Protein 1T7V (pdb70)

B-factor: mean 46.49, std 20.1, range [15.48, 114.61]

CATH classification: 3.30.500.10 (+1 more: 2.60.40.10)

InterPro domains:
  IPR001039 MHC class I alpha chain, alpha1 alpha2 domains [PR01638] (82-111)
  IPR001039 MHC class I alpha chain, alpha1 alpha2 domains [PR01638] (113-129)
  IPR001039 MHC class I alpha chain, alpha1 alpha2 domains [PR01638] (133-150)
  IPR001039 MHC class I alpha chain, alpha1 alpha2 domains [PR01638] (179-197)
  IPR003006 Immunoglobulin/major histocompatibility complex, conserved site [PS00290] (278-284)
  IPR003597 Immunoglobulin C1-set [PF07654] (214-287)
  IPR003597 Immunoglobulin C1-set [SM00407] (220-290)
  IPR007110 Immunoglobulin-like domain [PS50835] (207-292)
  IPR011161 MHC class I-like antigen recognition-like [PF00129] (26-201)
  IPR011162 MHC classes I/II-like antigen recognition protein [SSF54452] (26-203)
  IPR013783 Immunoglobulin-like fold [G3DSA:2.60.40.10] (204-293)
  IPR036179 Immunoglobulin-like domain superfamily [SSF48726] (206-296)
  IPR037055 MHC class I-like antigen recognition-like superfamily [G3DSA:3.30.500.10] (25-203)
  IPR050208 Antigen-presenting and immune regulatory MHC class I-related [PTHR16675] (27-293)

Organism: Homo sapiens (NCBI:txid9606)

Secondary structure (DSSP, 8-state):
--EEEEEEEEEEESSPPTTS-SEEEEEEETTEEEEEEETTT---EE-GGGGG--SS--HHHHHHHHHHHHHHHHHHHHHHHHHTT-TTS--EEEEEEEEEEETTEEEEEEEEEEETTEEEEEEETTTTEEEE-SHHHHHHHHHHTSSTHHHHHHHHIIIIIHHHHHHHHHHH-HHHHS--BPPEEEEEEEE-TTSPEEEEEEEEEEBSS-EEEEEEETTEEPPPSEEEEEEETTTTEEEEEEEEEE-TT--SPEEEEEEETT-SS-EEEE---

Foldseek 3Di:
DFKKKKKKKKKAKLDDDPPDFRIKMWIAIVPATFWIAGPPVLWIAGFAPNNVFPDLDDRVVVSVVVVVVVVVVNVLVVQVCVVVVHSVDMKMKMWMWIFMAGPLHTDGIWIFMAIRRHTAWIADLVVGAIGGDDVSVVVVRCVQPVDVCSSVVVSCCGHPVRSVSSVSVCVRCCCQQVDFAFWDKDKDWADDVVFFIKIKIKTKPGDDPDKDKFKAWLNHTDDFPDWDKDADNNHRMIMIMTMDGDDNPDDTWMWMWIDGPSDPGIDIGTDDD

Solvent-accessible surface area: 15586 Å² total; per-residue (Å²): 138,33,133,35,37,0,24,22,64,9,37,0,42,43,96,96,100,156,148,53,26,20,0,76,4,57,0,26,0,51,62,3,45,3,1,122,3,30,18,169,73,83,89,5,67,33,40,6,38,6,152,145,37,154,58,6,49,87,49,176,117,20,3,84,78,4,54,51,70,10,91,108,9,43,98,10,2,96,42,2,5,98,111,84,189,49,70,124,19,79,24,33,0,64,2,94,11,0,2,38,4,68,90,75,188,67,51,28,32,45,44,45,24,58,18,42,55,136,64,1,0,54,14,59,71,158,112,42,15,13,40,47,92,28,74,3,0,111,86,10,47,131,110,54,47,66,90,102,66,79,26,111,156,8,69,25,33,6,61,117,95,1,6,57,41,0,84,91,9,28,161,95,0,135,135,10,13,71,30,87,45,76,10,49,30,71,28,62,43,136,102,21,140,87,102,99,62,55,0,81,0,38,0,62,70,1,6,46,22,176,38,75,18,60,2,10,88,54,66,117,103,56,145,28,94,111,159,18,103,53,54,79,39,39,90,0,12,38,44,10,69,3,16,6,31,8,65,119,170,31,131,28,87,12,20,0,43,1,77,7,79,31,30,103,117,77,54,82,39,72,49,142,116

Sequence (273 aa):
DGRYSLTYIYTGLSKHVEDVPAFQALGSLNDLQFFRYNSKDRKSQPMGLWRQVEGMEDWKQDSQLQKAREDIFMETLKDIVEYYKDSTGSHVLQGRFGCEIENNRSSGAFWKYYYDGKDYIEFNKEIPAWVPFDPAAQITKQKWEAEPVYVQRAKAYLEEECPATLRKYLKYSKNILDRQDPPSVVVTSHQAPGEKKKLKCLAYDFYPGKIDVHWTRAGEVQEPELRGDVLHNGNGTYQSWVVVAVPPQDTAPYSCHVQHSSLAQPLVVPWEA

GO terms:
  GO:0005515 protein binding (F, IPI)
  GO:0005576 extracellular region (C, TAS)
  GO:0005576 extracellular region (C, HDA)
  GO:0001580 detection of chemical stimulus involved in sensory perception of bitter taste (P, IDA)
  GO:0005576 extracellular region (C, IDA)
  GO:0007155 cell adhesion (P, IDA)
  GO:0070062 extracellular exosome (C, HDA)
  GO:0005634 nucleus (C, HDA)

Nearest PDB structures (foldseek):
  1t80-assembly1_A  TM=1.003E+00  e=3.490E-56  Homo sapiens
  1zag-assembly4_D  TM=9.905E-01  e=1.280E-48  Homo sapiens
  6r2u-assembly2_B  TM=7.951E-01  e=7.278E-52  Homo sapiens
  6pui-assembly2_C  TM=7.021E-01  e=1.090E-26  Homo sapiens
  7ufj-assembly1_A  TM=7.070E-01  e=1.157E-25  Homo sapiens

Radius of gyration: 24.43 Å; Cα contacts (8 Å, |Δi|>4): 538; chains: 1; bounding box: 76×37×44 Å

Structure (mmCIF, N/CA/C/O backbone):
data_1T7V
#
_entry.id   1T7V
#
_cell.length_a   122.878
_cell.length_b   122.878
_cell.length_c   65.227
_cell.angle_alpha   90.00
_cell.angle_beta   90.00
_cell.angle_gamma   90.00
#
_symmetry.space_group_name_H-M   'P 43 21 2'
#
loop_
_entity.id
_entity.type
_entity.pdbx_description
1 polymer Zinc-alpha-2-glycoprotein
2 branched 2-acetamido-2-deoxy-beta-D-glucopyranose-(1-4)-2-acetamido-2-deoxy-beta-D-glucopyranose
3 non-polymer 2-acetamido-2-deoxy-beta-D-glucopyranose
4 non-polymer 'HEXAETHYLENE GLYCOL'
5 water water
#
loop_
_atom_site.group_PDB
_atom_site.id
_atom_site.type_symbol
_atom_site.label_atom_id
_atom_site.label_alt_id
_atom_site.label_comp_id
_atom_site.label_asym_id
_atom_site.label_entity_id
_atom_site.label_seq_id
_atom_site.pdbx_PDB_ins_code
_atom_site.Cartn_x
_atom_site.Cartn_y
_atom_site.Cartn_z
_atom_site.occupancy
_atom_site.B_iso_or_equiv
_atom_site.auth_seq_id
_atom_site.auth_comp_id
_atom_site.auth_asym_id
_atom_site.auth_atom_id
_atom_site.pdbx_PDB_model_num
ATOM 1 N N . ASP A 1 5 ? 18.324 78.915 1.430 1.00 90.11 5 ASP A N 1
ATOM 2 C CA . ASP A 1 5 ? 17.608 79.120 2.719 1.00 88.52 5 ASP A CA 1
ATOM 3 C C . ASP A 1 5 ? 17.722 77.891 3.608 1.00 86.05 5 ASP A C 1
ATOM 4 O O . ASP A 1 5 ? 17.922 76.777 3.120 1.00 91.80 5 ASP A O 1
ATOM 9 N N . GLY A 1 6 ? 17.593 78.102 4.914 1.00 74.14 6 GLY A N 1
ATOM 10 C CA . GLY A 1 6 ? 17.686 77.001 5.852 1.00 61.20 6 GLY A CA 1
ATOM 11 C C . GLY A 1 6 ? 16.417 76.850 6.673 1.00 52.14 6 GLY A C 1
ATOM 12 O O . GLY A 1 6 ? 15.385 77.417 6.342 1.00 46.22 6 GLY A O 1
ATOM 13 N N . ARG A 1 7 ? 16.510 76.091 7.757 1.00 48.98 7 ARG A N 1
ATOM 14 C CA . ARG A 1 7 ? 15.378 75.840 8.644 1.00 46.59 7 ARG A CA 1
ATOM 15 C C . ARG A 1 7 ? 15.241 76.895 9.735 1.00 40.91 7 ARG A C 1
ATOM 16 O O . ARG A 1 7 ? 16.215 77.209 10.406 1.00 37.33 7 ARG A O 1
ATOM 24 N N . TYR A 1 8 ? 14.046 77.454 9.896 1.00 33.67 8 TYR A N 1
ATOM 25 C CA . TYR A 1 8 ? 13.792 78.419 10.970 1.00 31.87 8 TYR A CA 1
ATOM 26 C C . TYR A 1 8 ? 12.497 78.033 11.666 1.00 33.01 8 TYR A C 1
ATOM 27 O O . TYR A 1 8 ? 11.515 77.653 11.007 1.00 33.40 8 TYR A O 1
ATOM 36 N N . SER A 1 9 ? 12.485 78.132 12.989 1.00 27.66 9 SER A N 1
ATOM 37 C CA . SER A 1 9 ? 11.286 77.780 13.762 1.00 28.14 9 SER A CA 1
ATOM 38 C C . SER A 1 9 ? 10.897 78.908 14.722 1.00 33.08 9 SER A C 1
ATOM 39 O O . SER A 1 9 ? 11.759 79.569 15.307 1.00 36.53 9 SER A O 1
ATOM 42 N N . LEU A 1 10 ? 9.598 79.158 14.832 1.00 25.83 10 LEU A N 1
ATOM 43 C CA . LEU A 1 10 ? 9.049 80.157 15.732 1.00 24.43 10 LEU A CA 1
ATOM 44 C C . LEU A 1 10 ? 8.192 79.362 16.708 1.00 31.13 10 LEU A C 1
ATOM 45 O O . LEU A 1 10 ? 7.248 78.690 16.298 1.00 27.98 10 LEU A O 1
ATOM 50 N N . THR A 1 11 ? 8.503 79.446 17.997 1.00 25.65 11 THR A N 1
ATOM 51 C CA . THR A 1 11 ? 7.764 78.662 19.005 1.00 31.36 11 THR A CA 1
ATOM 52 C C . THR A 1 11 ? 7.376 79.512 20.197 1.00 28.27 11 THR A C 1
ATOM 53 O O . THR A 1 11 ? 8.184 80.321 20.681 1.00 26.23 11 THR A O 1
ATOM 57 N N . TYR A 1 12 ? 6.134 79.351 20.636 1.00 20.32 12 TYR A N 1
ATOM 58 C CA . TYR A 1 12 ? 5.637 80.042 21.811 1.00 23.57 12 TYR A CA 1
ATOM 59 C C . TYR A 1 12 ? 5.243 79.019 22.863 1.00 27.41 12 TYR A C 1
ATOM 60 O O . TYR A 1 12 ? 4.654 77.985 22.524 1.00 24.90 12 TYR A O 1
ATOM 69 N N . ILE A 1 13 ? 5.533 79.315 24.128 1.00 23.91 13 ILE A N 1
ATOM 70 C CA . ILE A 1 13 ? 5.108 78.420 25.204 1.00 23.36 13 ILE A CA 1
ATOM 71 C C . ILE A 1 13 ? 4.394 79.250 26.296 1.00 23.61 13 ILE A C 1
ATOM 72 O O . ILE A 1 13 ? 4.958 80.236 26.774 1.00 24.51 13 ILE A O 1
ATOM 77 N N . TYR A 1 14 ? 3.160 78.870 26.639 1.00 22.97 14 TYR A N 1
ATOM 78 C CA . TYR A 1 14 ? 2.368 79.563 27.676 1.00 23.23 14 TYR A CA 1
ATOM 79 C C . TYR A 1 14 ? 2.223 78.615 28.860 1.00 27.44 14 TYR A C 1
ATOM 80 O O . TYR A 1 14 ? 1.973 77.424 28.662 1.00 24.42 14 TYR A O 1
ATOM 89 N N . THR A 1 15 ? 2.329 79.154 30.075 1.00 23.01 15 THR A N 1
ATOM 90 C CA . THR A 1 15 ? 2.202 78.351 31.304 1.00 22.72 15 THR A CA 1
ATOM 91 C C . THR A 1 15 ? 1.288 79.070 32.294 1.00 25.74 15 THR A C 1
ATOM 92 O O . THR A 1 15 ? 1.546 80.236 32.640 1.00 26.82 15 THR A O 1
ATOM 96 N N . GLY A 1 16 ? 0.223 78.399 32.736 1.00 23.09 16 GLY A N 1
ATOM 97 C CA . GLY A 1 16 ? -0.694 79.025 33.687 1.00 22.81 16 GLY A CA 1
ATOM 98 C C . GLY A 1 16 ? -0.810 78.125 34.906 1.00 28.51 16 GLY A C 1
ATOM 99 O O . GLY A 1 16 ? -0.777 76.913 34.752 1.00 25.64 16 GLY A O 1
ATOM 100 N N . LEU A 1 17 ? -0.920 78.716 36.102 1.00 25.15 17 LEU A N 1
ATOM 101 C CA . LEU A 1 17 ? -1.003 77.972 37.366 1.00 29.93 17 LEU A CA 1
ATOM 102 C C . LEU A 1 17 ? -2.311 78.381 37.992 1.00 34.16 17 LEU A C 1
ATOM 103 O O . LEU A 1 17 ? -2.565 79.574 38.076 1.00 27.61 17 LEU A O 1
ATOM 108 N N . SER A 1 18 ? -3.128 77.421 38.434 1.00 29.92 18 SER A N 1
ATOM 109 C CA . SER A 1 18 ? -4.435 77.776 38.981 1.00 34.75 18 SER A CA 1
ATOM 110 C C . SER A 1 18 ? -4.356 78.339 40.376 1.00 43.71 18 SER A C 1
ATOM 111 O O . SER A 1 18 ? -5.256 79.064 40.794 1.00 39.29 18 SER A O 1
ATOM 114 N N . LYS A 1 19 ? -3.292 77.994 41.095 1.00 34.28 19 LYS A N 1
ATOM 115 C CA . LYS A 1 19 ? -3.087 78.501 42.456 1.00 36.82 19 LYS A CA 1
ATOM 116 C C . LYS A 1 19 ? -1.586 78.776 42.616 1.00 31.29 19 LYS A C 1
ATOM 117 O O . LYS A 1 19 ? -0.836 77.969 43.154 1.00 37.89 19 LYS A O 1
ATOM 123 N N . HIS A 1 20 ? -1.151 79.920 42.109 1.00 35.60 20 HIS A N 1
ATOM 124 C CA . HIS A 1 20 ? 0.258 80.265 42.138 1.00 34.23 20 HIS A CA 1
ATOM 125 C C . HIS A 1 20 ? 0.687 80.668 43.539 1.00 40.96 20 HIS A C 1
ATOM 126 O O . HIS A 1 20 ? -0.078 81.284 44.275 1.00 34.10 20 HIS A O 1
ATOM 133 N N . VAL A 1 21 ? 1.903 80.295 43.907 1.00 38.28 21 VAL A N 1
ATOM 134 C CA . VAL A 1 21 ? 2.440 80.637 45.220 1.00 39.45 21 VAL A CA 1
ATOM 135 C C . VAL A 1 21 ? 3.167 81.980 45.136 1.00 42.84 21 VAL A C 1
ATOM 136 O O . VAL A 1 21 ? 3.367 82.537 44.051 1.00 35.33 21 VAL A O 1
ATOM 140 N N . GLU A 1 22 ? 3.591 82.487 46.285 1.00 45.92 22 GLU A N 1
ATOM 141 C CA . GLU A 1 22 ? 4.282 83.769 46.343 1.00 48.39 22 GLU A CA 1
ATOM 142 C C . GLU A 1 22 ? 5.480 83.900 45.412 1.00 35.05 22 GLU A C 1
ATOM 143 O O . GLU A 1 22 ? 6.354 83.046 45.370 1.00 45.90 22 GLU A O 1
ATOM 149 N N . ASP A 1 23 ? 5.507 84.986 44.654 1.00 38.95 23 ASP A N 1
ATOM 150 C CA . ASP A 1 23 ? 6.605 85.275 43.734 1.00 44.10 23 ASP A CA 1
ATOM 151 C C . ASP A 1 23 ? 6.658 84.458 42.446 1.00 39.97 23 ASP A C 1
ATOM 152 O O . ASP A 1 23 ? 7.628 84.538 41.703 1.00 40.63 23 ASP A O 1
ATOM 157 N N . VAL A 1 24 ? 5.634 83.660 42.186 1.00 43.92 24 VAL A N 1
ATOM 158 C CA . VAL A 1 24 ? 5.582 82.925 40.921 1.00 34.97 24 VAL A CA 1
ATOM 159 C C . VAL A 1 24 ? 4.358 83.501 40.194 1.00 26.54 24 VAL A C 1
ATOM 160 O O . VAL A 1 24 ? 3.266 83.465 40.711 1.00 29.19 24 VAL A O 1
ATOM 164 N N . PRO A 1 25 ? 4.549 84.064 39.000 1.00 30.57 25 PRO A N 1
ATOM 165 C CA . PRO A 1 25 ? 3.413 84.626 38.264 1.00 32.03 25 PRO A CA 1
ATOM 166 C C . PRO A 1 25 ? 2.425 83.547 37.860 1.00 33.43 25 PRO A C 1
ATOM 167 O O . PRO A 1 25 ? 2.825 82.434 37.527 1.00 34.23 25 PRO A O 1
ATOM 171 N N . ALA A 1 26 ? 1.136 83.866 37.893 1.00 26.43 26 ALA A N 1
ATOM 172 C CA . ALA A 1 26 ? 0.132 82.872 37.528 1.00 32.09 26 ALA A CA 1
ATOM 173 C C . ALA A 1 26 ? 0.249 82.490 36.043 1.00 30.81 26 ALA A C 1
ATOM 174 O O . ALA A 1 26 ? -0.048 81.366 35.690 1.00 31.06 26 ALA A O 1
ATOM 176 N N . PHE A 1 27 ? 0.684 83.428 35.200 1.00 27.91 27 PHE A N 1
ATOM 177 C CA . PHE A 1 27 ? 0.782 83.170 33.756 1.00 26.29 27 PHE A CA 1
ATOM 178 C C . PHE A 1 27 ? 2.082 83.698 33.221 1.00 27.56 27 PHE A C 1
ATOM 179 O O . PHE A 1 27 ? 2.489 84.822 33.542 1.00 30.91 27 PHE A O 1
ATOM 187 N N . GLN A 1 28 ? 2.763 82.877 32.415 1.00 22.90 28 GLN A N 1
ATOM 188 C CA . GLN A 1 28 ? 4.035 83.269 31.852 1.00 23.62 28 GLN A CA 1
ATOM 189 C C . GLN A 1 28 ? 4.025 82.816 30.407 1.00 29.81 28 GLN A C 1
ATOM 190 O O . GLN A 1 28 ? 3.430 81.797 30.080 1.00 29.64 28 GLN A O 1
ATOM 196 N N . ALA A 1 29 ? 4.692 83.579 29.553 1.00 26.46 29 ALA A N 1
ATOM 197 C CA . ALA A 1 29 ? 4.781 83.259 28.138 1.00 28.43 29 ALA A CA 1
ATOM 198 C C . ALA A 1 29 ? 6.177 83.528 27.683 1.00 30.69 29 ALA A C 1
ATOM 199 O O . ALA A 1 29 ? 6.854 84.432 28.197 1.00 29.31 29 ALA A O 1
ATOM 201 N N . LEU A 1 30 ? 6.630 82.743 26.722 1.00 24.77 30 LEU A N 1
ATOM 202 C CA . LEU A 1 30 ? 7.929 82.985 26.160 1.00 26.47 30 LEU A CA 1
ATOM 203 C C . LEU A 1 30 ? 7.894 82.611 24.669 1.00 28.70 30 LEU A C 1
ATOM 204 O O . LEU A 1 30 ? 7.005 81.880 24.225 1.00 25.88 30 LEU A O 1
ATOM 209 N N . GLY A 1 31 ? 8.855 83.124 23.910 1.00 24.88 31 GLY A N 1
ATOM 210 C CA . GLY A 1 31 ? 8.936 82.809 22.485 1.00 27.20 31 GLY A CA 1
ATOM 211 C C . GLY A 1 31 ? 10.381 82.643 22.061 1.00 27.34 31 GLY A C 1
ATOM 212 O O . GLY A 1 31 ? 11.266 83.352 22.533 1.00 30.65 31 GLY A O 1
ATOM 213 N N . SER A 1 32 ? 10.622 81.701 21.163 1.00 23.64 32 SER A N 1
ATOM 214 C CA . SER A 1 32 ? 11.947 81.408 20.707 1.00 25.37 32 SER A CA 1
ATOM 215 C C . SER A 1 32 ? 12.002 81.361 19.207 1.00 28.48 32 SER A C 1
ATOM 216 O O . SER A 1 32 ? 11.021 80.958 18.558 1.00 28.10 32 SER A O 1
ATOM 219 N N . LEU A 1 33 ? 13.152 81.763 18.672 1.00 30.36 33 LEU A N 1
ATOM 220 C CA . LEU A 1 33 ? 13.431 81.700 17.228 1.00 31.55 33 LEU A CA 1
ATOM 221 C C . LEU A 1 33 ? 14.635 80.766 17.198 1.00 29.42 33 LEU A C 1
ATOM 222 O O . LEU A 1 33 ? 15.692 81.108 17.726 1.00 33.40 33 LEU A O 1
ATOM 227 N N . ASN A 1 34 ? 14.480 79.590 16.594 1.00 28.91 34 ASN A N 1
ATOM 228 C CA . ASN A 1 34 ? 15.538 78.580 16.581 1.00 29.83 34 ASN A CA 1
ATOM 229 C C . ASN A 1 34 ? 15.958 78.298 18.029 1.00 33.78 34 ASN A C 1
ATOM 230 O O . ASN A 1 34 ? 15.108 78.068 18.878 1.00 31.99 34 ASN A O 1
ATOM 235 N N . ASP A 1 35 ? 17.248 78.359 18.327 1.00 29.16 35 ASP A N 1
ATOM 236 C CA . ASP A 1 35 ? 17.710 78.047 19.675 1.00 33.62 35 ASP A CA 1
ATOM 237 C C . ASP A 1 35 ? 17.711 79.198 20.649 1.00 28.34 35 ASP A C 1
ATOM 238 O O . ASP A 1 35 ? 18.151 79.031 21.788 1.00 30.16 35 ASP A O 1
ATOM 243 N N . LEU A 1 36 ? 17.164 80.346 20.237 1.00 27.82 36 LEU A N 1
ATOM 244 C CA . LEU A 1 36 ? 17.204 81.532 21.085 1.00 31.94 36 LEU A CA 1
ATOM 245 C C . LEU A 1 36 ? 15.859 82.085 21.522 1.00 28.93 36 LEU A C 1
ATOM 246 O O . LEU A 1 36 ? 14.901 82.121 20.743 1.00 32.91 36 LEU A O 1
ATOM 251 N N . GLN A 1 37 ? 15.780 82.536 22.771 1.00 26.56 37 GLN A N 1
ATOM 252 C CA . GLN A 1 37 ? 14.543 83.125 23.264 1.00 29.26 37 GLN A CA 1
ATOM 253 C C . GLN A 1 37 ? 14.574 84.620 22.943 1.00 31.63 37 GLN A C 1
ATOM 254 O O . GLN A 1 37 ? 15.522 85.321 23.305 1.00 34.94 37 GLN A O 1
ATOM 260 N N . PHE A 1 38 ? 13.533 85.114 22.278 1.00 31.72 38 PHE A N 1
ATOM 261 C CA . PHE A 1 38 ? 13.481 86.519 21.883 1.00 29.00 38 PHE A CA 1
ATOM 262 C C . PHE A 1 38 ? 12.519 87.390 22.694 1.00 32.75 38 PHE A C 1
ATOM 263 O O . PHE A 1 38 ? 12.582 88.606 22.607 1.00 31.56 38 PHE A O 1
ATOM 271 N N . PHE A 1 39 ? 11.630 86.794 23.494 1.00 28.80 39 PHE A N 1
ATOM 272 C CA . PHE A 1 39 ? 10.735 87.609 24.310 1.00 29.79 39 PHE A CA 1
ATOM 273 C C . PHE A 1 39 ? 10.136 86.845 25.483 1.00 31.90 39 PHE A C 1
ATOM 274 O O . PHE A 1 39 ? 10.203 85.619 25.542 1.00 28.24 39 PHE A O 1
ATOM 282 N N . ARG A 1 40 ? 9.569 87.579 26.433 1.00 27.35 40 ARG A N 1
ATOM 283 C CA . ARG A 1 40 ? 8.910 86.953 27.555 1.00 29.57 40 ARG A CA 1
ATOM 284 C C . ARG A 1 40 ? 7.827 87.925 28.008 1.00 30.20 40 ARG A C 1
ATOM 285 O O . ARG A 1 40 ? 7.879 89.101 27.678 1.00 33.32 40 ARG A O 1
ATOM 293 N N . TYR A 1 41 ? 6.861 87.419 28.759 1.00 28.15 41 TYR A N 1
ATOM 294 C CA . TYR A 1 41 ? 5.752 88.206 29.290 1.00 30.25 41 TYR A CA 1
ATOM 295 C C . TYR A 1 41 ? 5.203 87.450 30.486 1.00 32.48 41 TYR A C 1
ATOM 296 O O . TYR A 1 41 ? 5.121 86.209 30.456 1.00 31.69 41 TYR A O 1
ATOM 305 N N . ASN A 1 42 ? 4.816 88.157 31.544 1.00 27.83 42 ASN A N 1
ATOM 306 C CA . ASN A 1 42 ? 4.202 87.442 32.657 1.00 29.41 42 ASN A CA 1
ATOM 307 C C . ASN A 1 42 ? 3.073 88.269 33.259 1.00 31.56 42 ASN A C 1
ATOM 308 O O . ASN A 1 42 ? 2.987 89.457 33.013 1.00 34.41 42 ASN A O 1
ATOM 313 N N . SER A 1 43 ? 2.179 87.627 34.002 1.00 31.51 43 SER A N 1
ATOM 314 C CA . SER A 1 43 ? 1.043 88.313 34.582 1.00 30.94 43 SER A CA 1
ATOM 315 C C . SER A 1 43 ? 1.367 89.291 35.720 1.00 40.02 43 SER A C 1
ATOM 316 O O . SER A 1 43 ? 0.472 89.966 36.212 1.00 38.68 43 SER A O 1
ATOM 319 N N . LYS A 1 44 ? 2.628 89.359 36.135 1.00 35.61 44 LYS A N 1
ATOM 320 C CA . LYS A 1 44 ? 3.023 90.292 37.192 1.00 47.95 44 LYS A CA 1
ATOM 321 C C . LYS A 1 44 ? 3.291 91.669 36.582 1.00 47.70 44 LYS A C 1
ATOM 322 O O . LYS A 1 44 ? 2.649 92.648 36.945 1.00 47.40 44 LYS A O 1
ATOM 328 N N . ASP A 1 45 ? 4.231 91.726 35.641 1.00 44.27 45 ASP A N 1
ATOM 329 C CA . ASP A 1 45 ? 4.596 92.970 34.979 1.00 46.69 4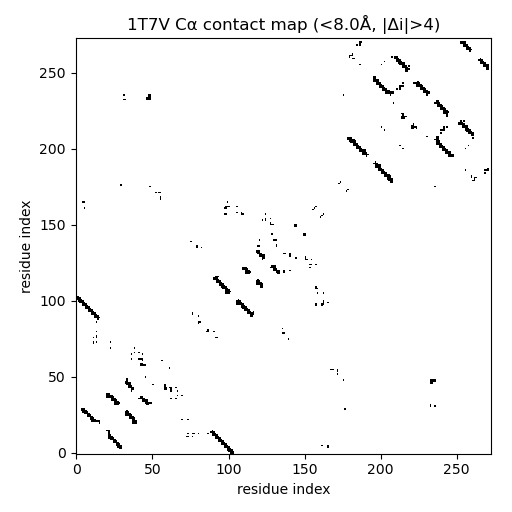5 ASP A CA 1
ATOM 330 C C . ASP A 1 45 ? 3.649 93.302 33.838 1.00 50.93 45 ASP A C 1
ATOM 331 O O . ASP A 1 45 ? 3.439 94.472 33.509 1.00 44.89 45 ASP A O 1
ATOM 336 N N . ARG A 1 46 ? 3.096 92.266 33.220 1.00 43.47 46 ARG A N 1
ATOM 337 C CA . ARG A 1 46 ? 2.150 92.454 32.145 1.00 38.76 46 ARG A CA 1
ATOM 338 C C . ARG A 1 46 ? 2.767 93.170 30.940 1.00 40.69 46 ARG A C 1
ATOM 339 O O . ARG A 1 46 ? 2.080 93.894 30.223 1.00 38.61 46 ARG A O 1
ATOM 347 N N . LYS A 1 47 ? 4.053 92.967 30.701 1.00 36.13 47 LYS A N 1
ATOM 348 C CA . LYS A 1 47 ? 4.690 93.603 29.559 1.00 39.07 47 LYS A CA 1
ATOM 349 C C . LYS A 1 47 ? 5.452 92.623 28.695 1.00 42.14 47 LYS A C 1
ATOM 350 O O . LYS A 1 47 ? 6.188 91.779 29.212 1.00 37.31 47 LYS A O 1
ATOM 356 N N . SER A 1 48 ? 5.277 92.721 27.378 1.00 34.82 48 SER A N 1
ATOM 357 C CA . SER A 1 48 ? 6.015 91.828 26.486 1.00 38.80 48 SER A CA 1
ATOM 358 C C . SER A 1 48 ? 7.354 92.504 26.309 1.00 40.52 48 SER A C 1
ATOM 359 O O . SER A 1 48 ? 7.421 93.644 25.858 1.00 40.81 48 SER A O 1
ATOM 362 N N . GLN A 1 49 ? 8.417 91.794 26.641 1.00 36.70 49 GLN A N 1
ATOM 363 C CA . GLN A 1 49 ? 9.742 92.357 26.566 1.00 40.26 49 GLN A CA 1
ATOM 364 C C . GLN A 1 49 ? 10.678 91.573 25.693 1.00 39.86 49 GLN A C 1
ATOM 365 O O . GLN A 1 49 ? 10.745 90.348 25.784 1.00 39.26 49 GLN A O 1
ATOM 371 N N . PRO A 1 50 ? 11.427 92.270 24.837 1.00 35.98 50 PRO A N 1
ATOM 372 C CA . PRO A 1 50 ? 12.353 91.533 23.991 1.00 30.95 50 PRO A CA 1
ATOM 373 C C . PRO A 1 50 ? 13.465 91.007 24.882 1.00 32.02 50 PRO A C 1
ATOM 374 O O . PRO A 1 50 ? 13.665 91.507 25.993 1.00 31.48 50 PRO A O 1
ATOM 378 N N . MET A 1 51 ? 14.204 90.020 24.390 1.00 31.60 51 MET A N 1
ATOM 379 C CA . MET A 1 51 ? 15.295 89.426 25.156 1.00 33.11 51 MET A CA 1
ATOM 380 C C . MET A 1 51 ? 16.534 89.222 24.326 1.00 35.28 51 MET A C 1
ATOM 381 O O . MET A 1 51 ? 16.468 89.201 23.096 1.00 34.54 51 MET A O 1
ATOM 386 N N . GLY A 1 52 ? 17.671 89.070 25.004 1.00 34.37 52 GLY A N 1
ATOM 387 C CA . GLY A 1 52 ? 18.918 88.834 24.301 1.00 33.35 52 GLY A CA 1
ATOM 388 C C . GLY A 1 52 ? 19.258 89.885 23.267 1.00 31.97 52 GLY A C 1
ATOM 389 O O . GLY A 1 52 ? 19.036 91.068 23.486 1.00 38.93 52 GLY A O 1
ATOM 390 N N . LEU A 1 53 ? 19.753 89.436 22.119 1.00 33.46 53 LEU A N 1
ATOM 391 C CA . LEU A 1 53 ? 20.137 90.336 21.041 1.00 37.65 53 LEU A CA 1
ATOM 392 C C . LEU A 1 53 ? 18.962 91.133 20.456 1.00 44.88 53 LEU A C 1
ATOM 393 O O . LEU A 1 53 ? 19.165 92.145 19.783 1.00 40.78 53 LEU A O 1
ATOM 398 N N . TRP A 1 54 ? 17.735 90.687 20.715 1.00 39.29 54 TRP A N 1
ATOM 399 C CA . TRP A 1 54 ? 16.567 91.393 20.207 1.00 36.55 54 TRP A CA 1
ATOM 400 C C . TRP A 1 54 ? 16.311 92.676 20.989 1.00 36.23 54 TRP A C 1
ATOM 401 O O . TRP A 1 54 ? 15.529 93.516 20.564 1.00 38.28 54 TRP A O 1
ATOM 412 N N . ARG A 1 55 ? 16.976 92.836 22.129 1.00 39.39 55 ARG A N 1
ATOM 413 C CA . ARG A 1 55 ? 16.809 94.065 22.901 1.00 43.56 55 ARG A CA 1
ATOM 414 C C . ARG A 1 55 ? 17.420 95.235 22.129 1.00 43.27 55 ARG A C 1
ATOM 415 O O . ARG A 1 55 ? 17.090 96.385 22.370 1.00 47.03 55 ARG A O 1
ATOM 423 N N . GLN A 1 56 ? 18.310 94.920 21.197 1.00 44.74 56 GLN A N 1
ATOM 424 C CA . GLN A 1 56 ? 18.969 95.934 20.387 1.00 56.86 56 GLN A CA 1
ATOM 425 C C . GLN A 1 56 ? 18.341 96.057 19.013 1.00 56.90 56 GLN A C 1
ATOM 426 O O . GLN A 1 56 ? 18.762 96.888 18.213 1.00 59.10 56 GLN A O 1
ATOM 432 N N . VAL A 1 57 ? 17.337 95.237 18.725 1.00 47.78 57 VAL A N 1
ATOM 433 C CA . VAL A 1 57 ? 16.699 95.294 17.417 1.00 47.55 57 VAL A CA 1
ATOM 434 C C . VAL A 1 57 ? 15.567 96.301 17.422 1.00 55.23 57 VAL A C 1
ATOM 435 O O . VAL A 1 57 ? 14.758 96.346 18.350 1.00 55.31 57 VAL A O 1
ATOM 439 N N . GLU A 1 58 ? 15.506 97.123 16.385 1.00 55.83 58 GLU A N 1
ATOM 440 C CA . GLU A 1 58 ? 14.461 98.124 16.333 1.00 54.09 58 GLU A CA 1
ATOM 441 C C . GLU A 1 58 ? 13.524 97.944 15.154 1.00 46.74 58 GLU A C 1
ATOM 442 O O . GLU A 1 58 ? 13.952 97.614 14.057 1.00 45.15 58 GLU A O 1
ATOM 448 N N . GLY A 1 59 ? 12.235 98.134 15.401 1.00 46.55 59 GLY A N 1
ATOM 449 C CA . GLY A 1 59 ? 11.257 98.016 14.338 1.00 55.65 59 GLY A CA 1
ATOM 450 C C . GLY A 1 59 ? 10.732 96.634 13.992 1.00 56.51 59 GLY A C 1
ATOM 451 O O . GLY A 1 59 ? 9.926 96.499 13.077 1.00 52.67 59 GLY A O 1
ATOM 452 N N . MET A 1 60 ? 11.161 95.601 14.707 1.00 54.15 60 MET A N 1
ATOM 453 C CA . MET A 1 60 ? 10.676 94.263 14.392 1.00 46.37 60 MET A CA 1
ATOM 454 C C . MET A 1 60 ? 9.293 94.024 14.958 1.00 47.25 60 MET A C 1
ATOM 455 O O . MET A 1 60 ? 8.461 93.372 14.337 1.00 41.99 60 MET A O 1
ATOM 460 N N . GLU A 1 61 ? 9.048 94.557 16.146 1.00 48.63 61 GLU A N 1
ATOM 461 C CA . GLU A 1 61 ? 7.766 94.374 16.792 1.00 47.29 61 GLU A CA 1
ATOM 462 C C . GLU A 1 61 ? 7.480 95.567 17.674 1.00 51.96 61 GLU A C 1
ATOM 463 O O . GLU A 1 61 ? 8.399 96.183 18.200 1.00 56.60 61 GLU A O 1
ATOM 469 N N . ASP A 1 62 ? 6.206 95.909 17.814 1.00 47.26 62 ASP A N 1
ATOM 470 C CA . ASP A 1 62 ? 5.804 97.013 18.675 1.00 50.52 62 ASP A CA 1
ATOM 471 C C . ASP A 1 62 ? 5.460 96.325 19.994 1.00 49.41 62 ASP A C 1
ATOM 472 O O . ASP A 1 62 ? 4.339 95.833 20.181 1.00 41.74 62 ASP A O 1
ATOM 477 N N . TRP A 1 63 ? 6.422 96.281 20.907 1.00 45.48 63 TRP A N 1
ATOM 478 C CA . TRP A 1 63 ? 6.202 95.591 22.162 1.00 42.54 63 TRP A CA 1
ATOM 479 C C . TRP A 1 63 ? 5.053 96.117 22.995 1.00 44.55 63 TRP A C 1
ATOM 480 O O . TRP A 1 63 ? 4.432 95.365 23.745 1.00 41.27 63 TRP A O 1
ATOM 491 N N . LYS A 1 64 ? 4.726 97.396 22.857 1.00 48.83 64 LYS A N 1
ATOM 492 C CA . LYS A 1 64 ? 3.625 97.920 23.654 1.00 50.41 64 LYS A CA 1
ATOM 493 C C . LYS A 1 64 ? 2.314 97.316 23.176 1.00 47.24 64 LYS A C 1
ATOM 494 O O . LYS A 1 64 ? 1.451 96.965 23.980 1.00 44.91 64 LYS A O 1
ATOM 500 N N . GLN A 1 65 ? 2.156 97.177 21.865 1.00 46.91 65 GLN A N 1
ATOM 501 C CA . GLN A 1 65 ? 0.919 96.585 21.373 1.00 48.36 65 GLN A CA 1
ATOM 502 C C . GLN A 1 65 ? 0.934 95.073 21.622 1.00 42.61 65 GLN A C 1
ATOM 503 O O . GLN A 1 65 ? -0.106 94.472 21.904 1.00 43.09 65 GLN A O 1
ATOM 509 N N . ASP A 1 66 ? 2.106 94.451 21.519 1.00 42.54 66 ASP A N 1
ATOM 510 C CA . ASP A 1 66 ? 2.161 93.018 21.785 1.00 40.63 66 ASP A CA 1
ATOM 511 C C . ASP A 1 66 ? 1.738 92.777 23.228 1.00 41.58 66 ASP A C 1
ATOM 512 O O . ASP A 1 66 ? 1.111 91.751 23.521 1.00 36.59 66 ASP A O 1
ATOM 517 N N . SER A 1 67 ? 2.062 93.720 24.119 1.00 34.74 67 SER A N 1
ATOM 518 C CA . SER A 1 67 ? 1.679 93.592 25.534 1.00 33.33 67 SER A CA 1
ATOM 519 C C . SER A 1 67 ? 0.174 93.470 25.659 1.00 40.33 67 SER A C 1
ATOM 520 O O . SER A 1 67 ? -0.335 92.706 26.472 1.00 34.07 67 SER A O 1
ATOM 523 N N . GLN A 1 68 ? -0.548 94.240 24.849 1.00 39.86 68 GLN A N 1
ATOM 524 C CA . GLN A 1 68 ? -1.999 94.204 24.894 1.00 37.01 68 GLN A CA 1
ATOM 525 C C . GLN A 1 68 ? -2.509 92.861 24.363 1.00 30.46 68 GLN A C 1
ATOM 526 O O . GLN A 1 68 ? -3.476 92.299 24.873 1.00 36.89 68 GLN A O 1
ATOM 532 N N . LEU A 1 69 ? -1.871 92.369 23.318 1.00 32.85 69 LEU A N 1
ATOM 533 C CA . LEU A 1 69 ? -2.262 91.077 22.777 1.00 40.17 69 LEU A CA 1
ATOM 534 C C . LEU A 1 69 ? -2.060 89.965 23.846 1.00 38.83 69 LEU A C 1
ATOM 535 O O . LEU A 1 69 ? -2.972 89.166 24.103 1.00 32.08 69 LEU A O 1
ATOM 540 N N . GLN A 1 70 ? -0.879 89.930 24.470 1.00 37.03 70 GLN A N 1
ATOM 541 C CA . GLN A 1 70 ? -0.592 88.912 25.495 1.00 39.55 70 GLN A CA 1
ATOM 542 C C . GLN A 1 70 ? -1.582 88.984 26.651 1.00 37.15 70 GLN A C 1
ATOM 543 O O . GLN A 1 70 ? -1.925 87.957 27.235 1.00 38.73 70 GLN A O 1
ATOM 549 N N . LYS A 1 71 ? -2.043 90.185 26.996 1.00 39.95 71 LYS A N 1
ATOM 550 C CA . LYS A 1 71 ? -3.016 90.309 28.079 1.00 35.87 71 LYS A CA 1
ATOM 551 C C . LYS A 1 71 ? -4.294 89.624 27.629 1.00 38.23 71 LYS A C 1
ATOM 552 O O . LYS A 1 71 ? -4.951 88.949 28.409 1.00 37.48 71 LYS A O 1
ATOM 558 N N . ALA A 1 72 ? -4.661 89.805 26.364 1.00 38.20 72 ALA A N 1
ATOM 559 C CA . ALA A 1 72 ? -5.876 89.169 25.891 1.00 39.53 72 ALA A CA 1
ATOM 560 C C . ALA A 1 72 ? -5.652 87.652 25.858 1.00 35.29 72 ALA A C 1
ATOM 561 O O . ALA A 1 72 ? -6.527 86.884 26.229 1.00 33.32 72 ALA A O 1
ATOM 563 N N . ARG A 1 73 ? -4.475 87.229 25.417 1.00 35.41 73 ARG A N 1
ATOM 564 C CA . ARG A 1 73 ? -4.157 85.798 25.366 1.00 38.11 73 ARG A CA 1
ATOM 565 C C . ARG A 1 73 ? -4.196 85.199 26.772 1.00 31.74 73 ARG A C 1
ATOM 566 O O . ARG A 1 73 ? -4.767 84.139 26.988 1.00 31.42 73 ARG A O 1
ATOM 574 N N . GLU A 1 74 ? -3.585 85.899 27.725 1.00 32.48 74 GLU A N 1
ATOM 575 C CA . GLU A 1 74 ? -3.556 85.455 29.115 1.00 29.96 74 GLU A CA 1
ATOM 576 C C . GLU A 1 74 ? -4.964 85.246 29.641 1.00 35.00 74 GLU A C 1
ATOM 577 O O . GLU A 1 74 ? -5.263 84.243 30.298 1.00 30.96 74 GLU A O 1
ATOM 583 N N . ASP A 1 75 ? -5.851 86.204 29.367 1.00 35.84 75 ASP A N 1
ATOM 584 C CA . ASP A 1 75 ? -7.225 86.080 29.839 1.00 32.06 75 ASP A CA 1
ATOM 585 C C . ASP A 1 75 ? -7.940 84.822 29.362 1.00 28.97 75 ASP A C 1
ATOM 586 O O . ASP A 1 75 ? -8.627 84.159 30.135 1.00 34.68 75 ASP A O 1
ATOM 591 N N . ILE A 1 76 ? -7.824 84.517 28.075 1.00 29.95 76 ILE A N 1
ATOM 592 C CA . ILE A 1 76 ? -8.476 83.330 27.531 1.00 27.68 76 ILE A CA 1
ATOM 593 C C . ILE A 1 76 ? -7.795 82.053 28.054 1.00 29.26 76 ILE A C 1
ATOM 594 O O . ILE A 1 76 ? -8.462 81.081 28.424 1.00 33.38 76 ILE A O 1
ATOM 599 N N . PHE A 1 77 ? -6.471 82.071 28.084 1.00 28.68 77 PHE A N 1
ATOM 600 C CA . PHE A 1 77 ? -5.722 80.899 28.571 1.00 31.00 77 PHE A CA 1
ATOM 601 C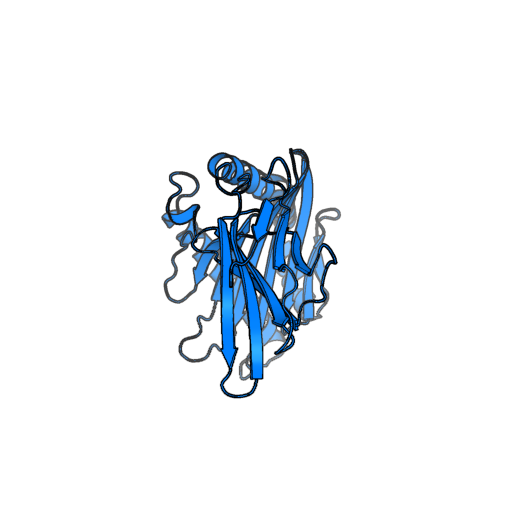 C . PHE A 1 77 ? -6.118 80.560 30.009 1.00 34.11 77 PHE A C 1
ATOM 602 O O . PHE A 1 77 ? -6.397 79.406 30.328 1.00 29.18 77 PHE A O 1
ATOM 610 N N . MET A 1 78 ? -6.138 81.557 30.891 1.00 34.10 78 MET A N 1
ATOM 611 C CA . MET A 1 78 ? -6.469 81.265 32.293 1.00 32.07 78 MET A CA 1
ATOM 612 C C . MET A 1 78 ? -7.922 80.862 32.492 1.00 34.67 78 MET A C 1
ATOM 613 O O . MET A 1 78 ? -8.236 80.105 33.411 1.00 33.70 78 MET A O 1
ATOM 618 N N . GLU A 1 79 ? -8.815 81.351 31.628 1.00 34.28 79 GLU A N 1
ATOM 619 C CA . GLU A 1 79 ? -10.217 80.979 31.725 1.00 34.01 79 GLU A CA 1
ATOM 620 C C . GLU A 1 79 ? -10.334 79.510 31.340 1.00 31.12 79 GLU A C 1
ATOM 621 O O . GLU A 1 79 ? -11.134 78.766 31.904 1.00 36.87 79 GLU A O 1
ATOM 627 N N . THR A 1 80 ? -9.548 79.095 30.349 1.00 32.06 80 THR A N 1
ATOM 628 C CA . THR A 1 80 ? -9.553 77.694 29.941 1.00 28.82 80 THR A CA 1
ATOM 629 C C . THR A 1 80 ? -9.122 76.827 31.141 1.00 25.04 80 THR A C 1
ATOM 630 O O . THR A 1 80 ? -9.764 75.829 31.463 1.00 31.04 80 THR A O 1
ATOM 634 N N . LEU A 1 81 ? -8.043 77.220 31.802 1.00 25.51 81 LEU A N 1
ATOM 635 C CA . LEU A 1 81 ? -7.556 76.456 32.973 1.00 27.06 81 LEU A CA 1
ATOM 636 C C . LEU A 1 81 ? -8.646 76.458 34.054 1.00 29.47 81 LEU A C 1
ATOM 637 O O . LEU A 1 81 ? -8.979 75.417 34.644 1.00 29.00 81 LEU A O 1
ATOM 642 N N . LYS A 1 82 ? -9.221 77.633 34.300 1.00 30.99 82 LYS A N 1
ATOM 643 C CA . LYS A 1 82 ? -10.281 77.727 35.305 1.00 36.97 82 LYS A CA 1
ATOM 644 C C . LYS A 1 82 ? -11.426 76.746 35.005 1.00 32.69 82 LYS A C 1
ATOM 645 O O . LYS A 1 82 ? -11.924 76.055 35.908 1.00 30.64 82 LYS A O 1
ATOM 651 N N . ASP A 1 83 ? -11.838 76.665 33.737 1.00 31.21 83 ASP A N 1
ATOM 652 C CA . ASP A 1 83 ? -12.907 75.741 33.351 1.00 30.99 83 ASP A CA 1
ATOM 653 C C . ASP A 1 83 ? -12.567 74.276 33.586 1.00 30.49 83 ASP A C 1
ATOM 654 O O . ASP A 1 83 ? -13.429 73.478 33.961 1.00 32.97 83 ASP A O 1
ATOM 659 N N . ILE A 1 84 ? -11.317 73.908 33.342 1.00 31.35 84 ILE A N 1
ATOM 660 C CA . ILE A 1 84 ? -10.905 72.529 33.529 1.00 26.11 84 ILE A CA 1
ATOM 661 C C . ILE A 1 84 ? -10.977 72.212 35.008 1.00 29.96 84 ILE A C 1
ATOM 662 O O . ILE A 1 84 ? -11.558 71.205 35.420 1.00 29.75 84 ILE A O 1
ATOM 667 N N . VAL A 1 85 ? -10.373 73.075 35.811 1.00 32.49 85 VAL A N 1
ATOM 668 C CA . VAL A 1 85 ? -10.373 72.835 37.249 1.00 36.36 85 VAL A CA 1
ATOM 669 C C . VAL A 1 85 ? -11.813 72.722 37.779 1.00 35.38 85 VAL A C 1
ATOM 670 O O . VAL A 1 85 ? -12.092 71.888 38.631 1.00 40.10 85 VAL A O 1
ATOM 674 N N . GLU A 1 86 ? -12.721 73.535 37.242 1.00 37.20 86 GLU A N 1
ATOM 675 C CA . GLU A 1 86 ? -14.132 73.521 37.638 1.00 42.59 86 GLU A CA 1
ATOM 676 C C . GLU A 1 86 ? -14.779 72.187 37.269 1.00 44.23 86 GLU A C 1
ATOM 677 O O . GLU A 1 86 ? -15.570 71.634 38.031 1.00 41.81 86 GLU A O 1
ATOM 683 N N . TYR A 1 87 ? -14.451 71.680 36.080 1.00 37.72 87 TYR A N 1
ATOM 684 C CA . TYR A 1 87 ? -14.996 70.417 35.620 1.00 34.48 87 TYR A CA 1
ATOM 685 C C . TYR A 1 87 ? -14.569 69.284 36.557 1.00 35.34 87 TYR A C 1
ATOM 686 O O . TYR A 1 87 ? -15.337 68.368 36.806 1.00 34.75 87 TYR A O 1
ATOM 695 N N . TYR A 1 88 ? -13.343 69.317 37.061 1.00 33.90 88 TYR A N 1
ATOM 696 C CA . TYR A 1 88 ? -12.935 68.248 37.956 1.00 36.35 88 TYR A CA 1
ATOM 697 C C . TYR A 1 88 ? -13.288 68.559 39.410 1.00 41.07 88 TYR A C 1
ATOM 698 O O . TYR A 1 88 ? -13.008 67.765 40.297 1.00 38.63 88 TYR A O 1
ATOM 707 N N . LYS A 1 89 ? -13.908 69.713 39.635 1.00 42.66 89 LYS A N 1
ATOM 708 C CA . LYS A 1 89 ? -14.310 70.115 40.987 1.00 53.19 89 LYS A CA 1
ATOM 709 C C . LYS A 1 89 ? -13.123 70.066 41.933 1.00 51.63 89 LYS A C 1
ATOM 710 O O . LYS A 1 89 ? -13.223 69.480 43.001 1.00 53.04 89 LYS A O 1
ATOM 716 N N . ASP A 1 90 ? -12.008 70.682 41.554 1.00 48.87 90 ASP A N 1
ATOM 717 C CA . ASP A 1 90 ? -10.827 70.639 42.401 1.00 48.08 90 ASP A CA 1
ATOM 718 C C . ASP A 1 90 ? -10.039 71.940 42.514 1.00 49.98 90 ASP A C 1
ATOM 719 O O . ASP A 1 90 ? -8.806 71.932 42.452 1.00 45.68 90 ASP A O 1
ATOM 724 N N . SER A 1 91 ? -10.742 73.052 42.709 1.00 51.86 91 SER A N 1
ATOM 725 C CA . SER A 1 91 ? -10.088 74.350 42.846 1.00 60.52 91 SER A CA 1
ATOM 726 C C . SER A 1 91 ? -9.193 74.483 44.084 1.00 61.74 91 SER A C 1
ATOM 727 O O . SER A 1 91 ? -8.415 75.425 44.177 1.00 63.19 91 SER A O 1
ATOM 730 N N . THR A 1 92 ? -9.297 73.561 45.036 1.00 61.84 92 THR A N 1
ATOM 731 C CA . THR A 1 92 ? -8.448 73.639 46.223 1.00 66.56 92 THR A CA 1
ATOM 732 C C . THR A 1 92 ? -7.096 73.031 45.896 1.00 65.92 92 THR A C 1
ATOM 733 O O . THR A 1 92 ? -6.146 73.127 46.680 1.00 63.76 92 THR A O 1
ATOM 737 N N . GLY A 1 93 ? -7.027 72.399 44.727 1.00 59.61 93 GLY A N 1
ATOM 738 C CA . GLY A 1 93 ? -5.792 71.787 44.282 1.00 56.31 93 GLY A CA 1
ATOM 739 C C . GLY A 1 93 ? -4.981 72.799 43.490 1.00 46.70 93 GLY A C 1
ATOM 740 O O . GLY A 1 93 ? -5.463 73.865 43.154 1.00 44.59 93 GLY A O 1
ATOM 741 N N . SER A 1 94 ? -3.738 72.468 43.197 1.00 48.57 94 SER A N 1
ATOM 742 C CA . SER A 1 94 ? -2.887 73.365 42.436 1.00 44.02 94 SER A CA 1
ATOM 743 C C . SER A 1 94 ? -2.748 72.687 41.069 1.00 36.30 94 SER A C 1
ATOM 744 O O . SER A 1 94 ? -2.235 71.582 40.992 1.00 39.00 94 SER A O 1
ATOM 747 N N . HIS A 1 95 ? -3.207 73.324 39.992 1.00 31.27 95 HIS A N 1
ATOM 748 C CA . HIS A 1 95 ? -3.091 72.673 38.681 1.00 28.75 95 HIS A CA 1
ATOM 749 C C . HIS A 1 95 ? -2.317 73.525 37.689 1.00 30.84 95 HIS A C 1
ATOM 750 O O . HIS A 1 95 ? -2.041 74.701 37.959 1.00 26.98 95 HIS A O 1
ATOM 757 N N . VAL A 1 96 ? -1.952 72.942 36.546 1.00 25.09 96 VAL A N 1
ATOM 758 C CA . VAL A 1 96 ? -1.176 73.712 35.573 1.00 19.84 96 VAL A CA 1
ATOM 759 C C . VAL A 1 96 ? -1.660 73.382 34.168 1.00 23.91 96 VAL A C 1
ATOM 760 O O . VAL A 1 96 ? -2.107 72.261 33.909 1.00 27.62 96 VAL A O 1
ATOM 764 N N . LEU A 1 97 ? -1.642 74.390 33.301 1.00 24.52 97 LEU A N 1
ATOM 765 C CA . LEU A 1 97 ? -1.988 74.211 31.879 1.00 22.67 97 LEU A CA 1
ATOM 766 C C . LEU A 1 97 ? -0.781 74.789 31.149 1.00 26.64 97 LEU A C 1
ATOM 767 O O . LEU A 1 97 ? -0.319 75.857 31.517 1.00 25.16 97 LEU A O 1
ATOM 772 N N . GLN A 1 98 ? -0.259 74.080 30.139 1.00 20.99 98 GLN A N 1
ATOM 773 C CA . GLN A 1 98 ? 0.862 74.565 29.351 1.00 22.01 98 GLN A CA 1
ATOM 774 C C . GLN A 1 98 ? 0.397 74.436 27.904 1.00 25.14 98 GLN A C 1
ATOM 775 O O . GLN A 1 98 ? -0.302 73.480 27.559 1.00 25.50 98 GLN A O 1
ATOM 781 N N . GLY A 1 99 ? 0.749 75.411 27.072 1.00 24.33 99 GLY A N 1
ATOM 782 C CA . GLY A 1 99 ? 0.328 75.362 25.676 1.00 22.54 99 GLY A CA 1
ATOM 783 C C . GLY A 1 99 ? 1.547 75.667 24.838 1.00 26.17 99 GLY A C 1
ATOM 784 O O . GLY A 1 99 ? 2.385 76.462 25.235 1.00 23.88 99 GLY A O 1
ATOM 785 N N . ARG A 1 100 ? 1.671 75.020 23.686 1.00 20.62 100 ARG A N 1
ATOM 786 C CA . ARG A 1 100 ? 2.831 75.266 22.842 1.00 23.24 100 ARG A CA 1
ATOM 787 C C . ARG A 1 100 ? 2.289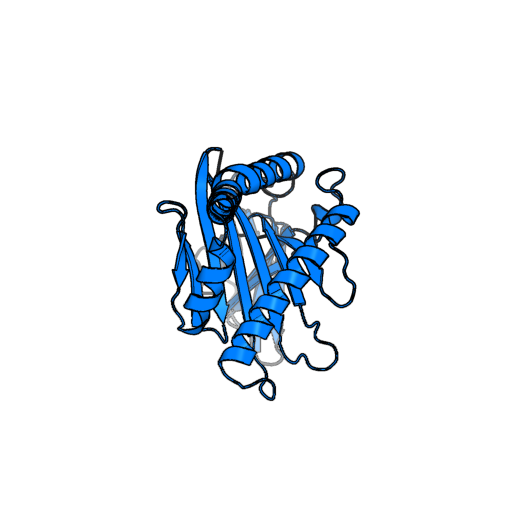 75.472 21.432 1.00 25.91 100 ARG A C 1
ATOM 788 O O . ARG A 1 100 ? 1.436 74.707 20.993 1.00 22.55 100 ARG A O 1
ATOM 796 N N . PHE A 1 101 ? 2.758 76.489 20.726 1.00 25.08 101 PHE A N 1
ATOM 797 C CA . PHE A 1 101 ? 2.272 76.686 19.356 1.00 24.17 101 PHE A CA 1
ATOM 798 C C . PHE A 1 101 ? 3.307 77.401 18.544 1.00 28.78 101 PHE A C 1
ATOM 799 O O . PHE A 1 101 ? 4.153 78.117 19.087 1.00 25.52 101 PHE A O 1
ATOM 807 N N . GLY A 1 102 ? 3.254 77.213 17.232 1.00 24.22 102 GLY A N 1
ATOM 808 C CA . GLY A 1 102 ? 4.270 77.838 16.414 1.00 24.78 102 GLY A CA 1
ATOM 809 C C . GLY A 1 102 ? 4.380 77.193 15.057 1.00 27.18 102 GLY A C 1
ATOM 810 O O . GLY A 1 102 ? 3.544 76.370 14.670 1.00 24.19 102 GLY A O 1
ATOM 811 N N . CYS A 1 103 ? 5.415 77.554 14.318 1.00 21.63 103 CYS A N 1
ATOM 812 C CA . CYS A 1 103 ? 5.522 76.977 12.997 1.00 24.27 103 CYS A CA 1
ATOM 813 C C . CYS A 1 103 ? 6.970 76.978 12.578 1.00 31.55 103 CYS A C 1
ATOM 814 O O . CYS A 1 103 ? 7.853 77.488 13.302 1.00 27.83 103 CYS A O 1
ATOM 817 N N . GLU A 1 104 ? 7.227 76.405 11.409 1.00 27.47 104 GLU A N 1
ATOM 818 C CA . GLU A 1 104 ? 8.583 76.386 10.912 1.00 25.92 104 GLU A CA 1
ATOM 819 C C . GLU A 1 104 ? 8.588 76.511 9.420 1.00 34.43 104 GLU A C 1
ATOM 820 O O . GLU A 1 104 ? 7.583 76.207 8.780 1.00 30.76 104 GLU A O 1
ATOM 826 N N . ILE A 1 105 ? 9.700 77.018 8.883 1.00 33.88 105 ILE A N 1
ATOM 827 C CA . ILE A 1 105 ? 9.871 77.128 7.433 1.00 36.77 105 ILE A CA 1
ATOM 828 C C . ILE A 1 105 ? 11.232 76.527 7.120 1.00 40.19 105 ILE A C 1
ATOM 829 O O . ILE A 1 105 ? 12.107 76.453 7.983 1.00 37.87 105 ILE A O 1
ATOM 834 N N . GLU A 1 106 ? 11.393 76.059 5.893 1.00 39.70 106 GLU A N 1
ATOM 835 C CA . GLU A 1 106 ? 12.646 75.480 5.442 1.00 46.63 106 GLU A CA 1
ATOM 836 C C . GLU A 1 106 ? 12.697 75.864 3.976 1.00 52.04 106 GLU A C 1
ATOM 837 O O . GLU A 1 106 ? 11.718 75.669 3.259 1.00 51.52 106 GLU A O 1
ATOM 843 N N . ASN A 1 107 ? 13.815 76.442 3.541 1.00 57.45 107 ASN A N 1
ATOM 844 C CA . ASN A 1 107 ? 13.953 76.873 2.152 1.00 54.78 107 ASN A CA 1
ATOM 845 C C . ASN A 1 107 ? 12.820 77.836 1.823 1.00 51.89 107 ASN A C 1
ATOM 846 O O . ASN A 1 107 ? 12.229 77.782 0.755 1.00 52.69 107 ASN A O 1
ATOM 851 N N . ASN A 1 108 ? 12.516 78.705 2.779 1.00 49.02 108 ASN A N 1
ATOM 852 C CA . ASN A 1 108 ? 11.465 79.693 2.639 1.00 54.95 108 ASN A CA 1
ATOM 853 C C . ASN A 1 108 ? 10.031 79.143 2.450 1.00 56.89 108 ASN A C 1
ATOM 854 O O . ASN A 1 108 ? 9.094 79.901 2.172 1.00 55.14 108 ASN A O 1
ATOM 859 N N . ARG A 1 109 ? 9.849 77.837 2.631 1.00 44.35 109 ARG A N 1
ATOM 860 C CA . ARG A 1 109 ? 8.512 77.240 2.510 1.00 50.37 109 ARG A CA 1
ATOM 861 C C . ARG A 1 109 ? 8.006 76.713 3.877 1.00 42.57 109 ARG A C 1
ATOM 862 O O . ARG A 1 109 ? 8.762 76.064 4.607 1.00 37.27 109 ARG A O 1
ATOM 870 N N . SER A 1 110 ? 6.753 76.995 4.221 1.00 40.70 110 SER A N 1
ATOM 871 C CA . SER A 1 110 ? 6.190 76.465 5.473 1.00 40.63 110 SER A CA 1
ATOM 872 C C . SER A 1 110 ? 6.448 74.976 5.506 1.00 42.23 110 SER A C 1
ATOM 873 O O . SER A 1 110 ? 6.125 74.266 4.556 1.00 43.04 110 SER A O 1
ATOM 876 N N . SER A 1 111 ? 7.029 74.491 6.592 1.00 36.88 111 SER A N 1
ATOM 877 C CA . SER A 1 111 ? 7.340 73.068 6.697 1.00 33.29 111 SER A CA 1
ATOM 878 C C . SER A 1 111 ? 6.803 72.387 7.949 1.00 35.46 111 SER A C 1
ATOM 879 O O . SER A 1 111 ? 7.108 71.227 8.179 1.00 42.49 111 SER A O 1
ATOM 882 N N . GLY A 1 112 ? 6.038 73.096 8.768 1.00 36.83 112 GLY A N 1
ATOM 883 C CA . GLY A 1 112 ? 5.536 72.470 9.982 1.00 34.53 112 GLY A CA 1
ATOM 884 C C . GLY A 1 112 ? 4.791 73.483 10.828 1.00 35.88 112 GLY A C 1
ATOM 885 O O . GLY A 1 112 ? 5.058 74.678 10.726 1.00 29.27 112 GLY A O 1
ATOM 886 N N . ALA A 1 113 ? 3.834 73.009 11.627 1.00 25.54 113 ALA A N 1
ATOM 887 C CA . ALA A 1 113 ? 3.049 73.880 12.511 1.00 29.55 113 ALA A CA 1
ATOM 888 C C . ALA A 1 113 ? 2.467 72.999 13.608 1.00 28.00 113 ALA A C 1
ATOM 889 O O . ALA A 1 113 ? 2.248 71.809 13.397 1.00 27.67 113 ALA A O 1
ATOM 891 N N . PHE A 1 114 ? 2.210 73.575 14.775 1.00 24.04 114 PHE A N 1
ATOM 892 C CA . PHE A 1 114 ? 1.685 72.759 15.875 1.00 25.52 114 PHE A CA 1
ATOM 893 C C . PHE A 1 114 ? 0.968 73.654 16.863 1.00 25.30 114 PHE A C 1
ATOM 894 O O . PHE A 1 114 ? 1.243 74.840 16.932 1.00 23.85 114 PHE A O 1
ATOM 902 N N . TRP A 1 115 ? 0.056 73.079 17.641 1.00 20.17 115 TRP A N 1
ATOM 903 C CA . TRP A 1 115 ? -0.681 73.881 18.597 1.00 18.58 115 TRP A CA 1
ATOM 904 C C . TRP A 1 115 ? -1.283 72.822 19.519 1.00 23.08 115 TRP A C 1
ATOM 905 O O . TRP A 1 115 ? -2.211 72.117 19.133 1.00 22.69 115 TRP A O 1
ATOM 916 N N . LYS A 1 116 ? -0.748 72.701 20.727 1.00 25.09 116 LYS A N 1
ATOM 917 C CA . LYS A 1 116 ? -1.201 71.652 21.639 1.00 15.48 116 LYS A CA 1
ATOM 918 C C . LYS A 1 116 ? -1.142 72.128 23.081 1.00 19.75 116 LYS A C 1
ATOM 919 O O . LYS A 1 116 ? -0.268 72.934 23.436 1.00 20.23 116 LYS A O 1
ATOM 925 N N . TYR A 1 117 ? -2.051 71.619 23.900 1.00 20.93 117 TYR A N 1
ATOM 926 C CA . TYR A 1 117 ? -2.090 71.999 25.322 1.00 23.29 117 TYR A CA 1
ATOM 927 C C . TYR A 1 117 ? -1.914 70.756 26.189 1.00 24.07 117 TYR A C 1
ATOM 928 O O . TYR A 1 117 ? -2.294 69.629 25.789 1.00 22.90 117 TYR A O 1
ATOM 937 N N . TYR A 1 118 ? -1.390 70.977 27.396 1.00 20.63 118 TYR A N 1
ATOM 938 C CA . TYR A 1 118 ? -1.143 69.885 28.339 1.00 19.79 118 TYR A CA 1
ATOM 939 C C . TYR A 1 118 ? -1.694 70.347 29.695 1.00 24.82 118 TYR A C 1
ATOM 940 O O . TYR A 1 118 ? -1.418 71.453 30.096 1.00 24.04 118 TYR A O 1
ATOM 949 N N . TYR A 1 119 ? -2.413 69.473 30.393 1.00 24.38 119 TYR A N 1
ATOM 950 C CA . TYR A 1 119 ? -3.024 69.805 31.693 1.00 23.35 119 TYR A CA 1
ATOM 951 C C . TYR A 1 119 ? -2.417 68.845 32.701 1.00 22.60 119 TYR A C 1
ATOM 952 O O . TYR A 1 119 ? -2.545 67.641 32.549 1.00 23.54 119 TYR A O 1
ATOM 961 N N . ASP A 1 120 ? -1.783 69.387 33.737 1.00 23.90 120 ASP A N 1
ATOM 962 C CA . ASP A 1 120 ? -1.102 68.573 34.726 1.00 22.11 120 ASP A CA 1
ATOM 963 C C . ASP A 1 120 ? -0.150 67.595 34.049 1.00 23.69 120 ASP A C 1
ATOM 964 O O . ASP A 1 120 ? 0.019 66.462 34.465 1.00 24.06 120 ASP A O 1
ATOM 969 N N . GLY A 1 121 ? 0.501 68.079 32.998 1.00 21.93 121 GLY A N 1
ATOM 970 C CA . GLY A 1 121 ? 1.480 67.277 32.310 1.00 22.81 121 GLY A CA 1
ATOM 971 C C . GLY A 1 121 ? 0.967 66.298 31.281 1.00 28.15 121 GLY A C 1
ATOM 972 O O . GLY A 1 121 ? 1.771 65.750 30.550 1.00 29.16 121 GLY A O 1
ATOM 973 N N . LYS A 1 122 ? -0.346 66.079 31.226 1.00 27.31 122 LYS A N 1
ATOM 974 C CA . LYS A 1 122 ? -0.915 65.127 30.272 1.00 27.61 122 LYS A CA 1
ATOM 975 C C . LYS A 1 122 ? -1.470 65.817 29.034 1.00 25.60 122 LYS A C 1
ATOM 976 O O . LYS A 1 122 ? -1.997 66.906 29.123 1.00 23.90 122 LYS A O 1
ATOM 982 N N . ASP A 1 123 ? -1.410 65.143 27.892 1.00 21.90 123 ASP A N 1
ATOM 983 C CA . ASP A 1 123 ? -1.975 65.727 26.660 1.00 27.27 123 ASP A CA 1
ATOM 984 C C . ASP A 1 123 ? -3.428 66.175 26.926 1.00 23.98 123 ASP A C 1
ATOM 985 O O . ASP A 1 123 ? -4.244 65.400 27.478 1.00 27.04 123 ASP A O 1
ATOM 990 N N . TYR A 1 124 ? -3.793 67.382 26.502 1.00 22.01 124 TYR A N 1
ATOM 991 C CA . TYR A 1 124 ? -5.153 67.850 26.761 1.00 22.69 124 TYR A CA 1
ATOM 992 C C . TYR A 1 124 ? -5.990 68.015 25.462 1.00 23.88 124 TYR A C 1
ATOM 993 O O . TYR A 1 124 ? -7.045 67.408 25.313 1.00 21.53 124 TYR A O 1
ATOM 1002 N N . ILE A 1 125 ? -5.505 68.825 24.530 1.00 22.60 125 ILE A N 1
ATOM 1003 C CA . ILE A 1 125 ? -6.228 69.076 23.272 1.00 22.36 125 ILE A CA 1
ATOM 1004 C C . ILE A 1 125 ? -5.185 69.583 22.263 1.00 22.55 125 ILE A C 1
ATOM 1005 O O . ILE A 1 125 ? -4.201 70.211 22.667 1.00 22.16 125 ILE A O 1
ATOM 1010 N N . GLU A 1 126 ? -5.361 69.291 20.975 1.00 18.27 126 GLU A N 1
ATOM 1011 C CA . GLU A 1 126 ? -4.404 69.822 19.988 1.00 17.47 126 GLU A CA 1
ATOM 1012 C C . GLU A 1 126 ? -5.193 70.155 18.725 1.00 21.44 126 GLU A C 1
ATOM 1013 O O . GLU A 1 126 ? -6.247 69.591 18.477 1.00 25.22 126 GLU A O 1
ATOM 1019 N N . PHE A 1 127 ? -4.663 71.047 17.913 1.00 19.53 127 PHE A N 1
ATOM 1020 C CA . PHE A 1 127 ? -5.383 71.405 16.691 1.00 23.10 127 PHE A CA 1
ATOM 1021 C C . PHE A 1 127 ? -4.826 70.629 15.494 1.00 25.98 127 PHE A C 1
ATOM 1022 O O . PHE A 1 127 ? -3.621 70.565 15.316 1.00 23.13 127 PHE A O 1
ATOM 1030 N N . ASN A 1 128 ? -5.710 70.017 14.701 1.00 23.57 128 ASN A N 1
ATOM 1031 C CA . ASN A 1 128 ? -5.274 69.307 13.505 1.00 26.21 128 ASN A CA 1
ATOM 1032 C C . ASN A 1 128 ? -5.810 70.197 12.362 1.00 22.44 128 ASN A C 1
ATOM 1033 O O . ASN A 1 128 ? -7.000 70.159 12.048 1.00 24.99 128 ASN A O 1
ATOM 1038 N N . LYS A 1 129 ? -4.934 70.961 11.725 1.00 21.42 129 LYS A N 1
ATOM 1039 C CA . LYS A 1 129 ? -5.376 71.905 10.693 1.00 22.50 129 LYS A CA 1
ATOM 1040 C C . LYS A 1 129 ? -5.838 71.271 9.381 1.00 26.37 129 LYS A C 1
ATOM 1041 O O . LYS A 1 129 ? -6.444 71.940 8.541 1.00 25.11 129 LYS A O 1
ATOM 1047 N N . GLU A 1 130 ? -5.563 69.995 9.197 1.00 23.45 130 GLU A N 1
ATOM 1048 C CA . GLU A 1 130 ? -6.017 69.312 7.973 1.00 28.09 130 GLU A CA 1
ATOM 1049 C C . GLU A 1 130 ? -7.521 69.009 8.016 1.00 34.30 130 GLU A C 1
ATOM 1050 O O . GLU A 1 130 ? -8.188 68.910 6.976 1.00 28.16 130 GLU A O 1
ATOM 1056 N N . ILE A 1 131 ? -8.080 68.859 9.216 1.00 26.89 131 ILE A N 1
ATOM 1057 C CA . ILE A 1 131 ? -9.501 68.522 9.281 1.00 27.59 131 ILE A CA 1
ATOM 1058 C C . ILE A 1 131 ? -10.475 69.650 8.822 1.00 32.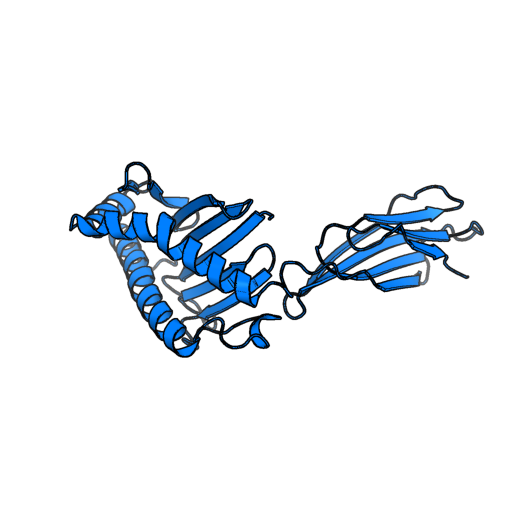45 131 ILE A C 1
ATOM 1059 O O . ILE A 1 131 ? -11.319 69.406 7.968 1.00 33.26 131 ILE A O 1
ATOM 1064 N N . PRO A 1 132 ? -10.413 70.860 9.399 1.00 27.93 132 PRO A N 1
ATOM 1065 C CA . PRO A 1 132 ? -9.545 71.349 10.475 1.00 26.20 132 PRO A CA 1
ATOM 1066 C C . PRO A 1 132 ? -10.401 71.274 11.732 1.00 30.68 132 PRO A C 1
ATOM 1067 O O . PRO A 1 132 ? -11.599 71.524 11.675 1.00 24.15 132 PRO A O 1
ATOM 1071 N N . ALA A 1 133 ? -9.814 70.919 12.867 1.00 22.18 133 ALA A N 1
ATOM 1072 C CA . ALA A 1 133 ? -10.604 70.833 14.062 1.00 21.30 133 ALA A CA 1
ATOM 1073 C C . ALA A 1 133 ? -9.697 70.522 15.232 1.00 25.07 133 ALA A C 1
ATOM 1074 O O . ALA A 1 133 ? -8.600 70.017 15.047 1.00 21.59 133 ALA A O 1
ATOM 1076 N N . TRP A 1 134 ? -10.207 70.786 16.420 1.00 21.95 134 TRP A N 1
ATOM 1077 C CA . TRP A 1 134 ? -9.501 70.464 17.644 1.00 19.56 134 TRP A CA 1
ATOM 1078 C C . TRP A 1 134 ? -9.732 68.979 17.933 1.00 27.38 134 TRP A C 1
ATOM 1079 O O . TRP A 1 134 ? -10.767 68.391 17.564 1.00 26.13 134 TRP A O 1
ATOM 1090 N N . VAL A 1 135 ? -8.751 68.368 18.583 1.00 20.30 135 VAL A N 1
ATOM 1091 C CA . VAL A 1 135 ? -8.796 66.960 18.915 1.00 19.61 135 VAL A CA 1
ATOM 1092 C C . VAL A 1 135 ? -8.670 66.857 20.434 1.00 21.46 135 VAL A C 1
ATOM 1093 O O . VAL A 1 135 ? -7.630 67.212 20.985 1.00 22.83 135 VAL A O 1
ATOM 1097 N N . PRO A 1 136 ? -9.702 66.338 21.126 1.00 25.68 136 PRO A N 1
ATOM 1098 C CA . PRO A 1 136 ? -9.636 66.226 22.591 1.00 25.46 136 PRO A CA 1
ATOM 1099 C C . PRO A 1 136 ? -8.973 64.945 23.074 1.00 30.13 136 PRO A C 1
ATOM 1100 O O . PRO A 1 136 ? -9.166 63.897 22.484 1.00 27.28 136 PRO A O 1
ATOM 1104 N N . PHE A 1 137 ? -8.177 65.021 24.137 1.00 23.59 137 PHE A N 1
ATOM 1105 C CA . PHE A 1 137 ? -7.543 63.819 24.678 1.00 26.80 137 PHE A CA 1
ATOM 1106 C C . PHE A 1 137 ? -8.024 63.558 26.114 1.00 34.75 137 PHE A C 1
ATOM 1107 O O . PHE A 1 137 ? -7.988 62.439 26.598 1.00 49.27 137 PHE A O 1
ATOM 1115 N N . ASP A 1 138 ? -8.463 64.607 26.783 1.00 34.76 138 ASP A N 1
ATOM 1116 C CA . ASP A 1 138 ? -8.945 64.511 28.167 1.00 34.00 138 ASP A CA 1
ATOM 1117 C C . ASP A 1 138 ? -10.448 64.713 28.121 1.00 28.20 138 ASP A C 1
ATOM 1118 O O . ASP A 1 138 ? -10.943 65.421 27.245 1.00 33.44 138 ASP A O 1
ATOM 1123 N N . PRO A 1 139 ? -11.209 64.085 29.037 1.00 30.35 139 PRO A N 1
ATOM 1124 C CA . PRO A 1 139 ? -12.652 64.312 28.961 1.00 32.44 139 PRO A CA 1
ATOM 1125 C C . PRO A 1 139 ? -13.069 65.795 29.037 1.00 33.04 139 PRO A C 1
ATOM 1126 O O . PRO A 1 139 ? -14.000 66.219 28.355 1.00 31.17 139 PRO A O 1
ATOM 1130 N N . ALA A 1 140 ? -12.383 66.592 29.849 1.00 30.91 140 ALA A N 1
ATOM 1131 C CA . ALA A 1 140 ? -12.742 67.999 29.943 1.00 30.29 140 ALA A CA 1
ATOM 1132 C C . ALA A 1 140 ? -12.474 68.716 28.618 1.00 28.14 140 ALA A C 1
ATOM 1133 O O . ALA A 1 140 ? -13.092 69.729 28.314 1.00 26.72 140 ALA A O 1
ATOM 1135 N N . ALA A 1 141 ? -11.562 68.189 27.814 1.00 23.60 141 ALA A N 1
ATOM 1136 C CA . ALA A 1 141 ? -11.249 68.859 26.545 1.00 23.12 141 ALA A CA 1
ATOM 1137 C C . ALA A 1 141 ? -12.419 68.781 25.568 1.00 23.26 141 ALA A C 1
ATOM 1138 O O . ALA A 1 141 ? -12.446 69.519 24.573 1.00 23.58 141 ALA A O 1
ATOM 1140 N N . GLN A 1 142 ? -13.372 67.876 25.820 1.00 25.04 142 GLN A N 1
ATOM 1141 C CA . GLN A 1 142 ? -14.547 67.781 24.939 1.00 25.26 142 GLN A CA 1
ATOM 1142 C C . GLN A 1 142 ? -15.372 69.056 25.074 1.00 30.00 142 GLN A C 1
ATOM 1143 O O . GLN A 1 142 ? -15.974 69.538 24.104 1.00 26.95 142 GLN A O 1
ATOM 1149 N N . ILE A 1 143 ? -15.385 69.609 26.285 1.00 26.78 143 ILE A N 1
ATOM 1150 C CA . ILE A 1 143 ? -16.117 70.851 26.570 1.00 27.82 143 ILE A CA 1
ATOM 1151 C C . ILE A 1 143 ? -15.379 72.027 25.945 1.00 29.75 143 ILE A C 1
ATOM 1152 O O . ILE A 1 143 ? -15.977 72.901 25.303 1.00 27.94 143 ILE A O 1
ATOM 1157 N N . THR A 1 144 ? -14.073 72.057 26.159 1.00 27.11 144 THR A N 1
ATOM 1158 C CA . THR A 1 144 ? -13.230 73.106 25.593 1.00 26.10 144 THR A CA 1
ATOM 1159 C C . THR A 1 144 ? -13.413 73.102 24.051 1.00 29.53 144 THR A C 1
ATOM 1160 O O . THR A 1 144 ? -13.572 74.147 23.421 1.00 26.21 144 THR A O 1
ATOM 1164 N N . LYS A 1 145 ? -13.385 71.916 23.461 1.00 25.97 145 LYS A N 1
ATOM 1165 C CA . LYS A 1 145 ? -13.533 71.813 22.008 1.00 29.92 145 LYS A CA 1
ATOM 1166 C C . LYS A 1 145 ? -14.867 72.435 21.572 1.00 28.80 145 LYS A C 1
ATOM 1167 O O . LYS A 1 145 ? -14.932 73.191 20.601 1.00 27.68 145 LYS A O 1
ATOM 1173 N N . GLN A 1 146 ? -15.933 72.081 22.284 1.00 30.58 146 GLN A N 1
ATOM 1174 C CA . GLN A 1 146 ? -17.260 72.589 21.970 1.00 34.19 146 GLN A CA 1
ATOM 1175 C C . GLN A 1 146 ? -17.248 74.120 21.978 1.00 33.64 146 GLN A C 1
ATOM 1176 O O . GLN A 1 146 ? -17.804 74.751 21.078 1.00 31.80 146 GLN A O 1
ATOM 1182 N N . LYS A 1 147 ? -16.594 74.723 22.976 1.00 30.56 147 LYS A N 1
ATOM 1183 C CA . LYS A 1 147 ? -16.502 76.175 23.052 1.00 29.59 147 LYS A CA 1
ATOM 1184 C C . LYS A 1 147 ? -15.648 76.780 21.967 1.00 30.34 147 LYS A C 1
ATOM 1185 O O . LYS A 1 147 ? -15.993 77.827 21.391 1.00 29.22 147 LYS A O 1
ATOM 1191 N N . TRP A 1 148 ? -14.529 76.131 21.672 1.00 23.61 148 TRP A N 1
ATOM 1192 C CA . TRP A 1 148 ? -13.641 76.665 20.645 1.00 26.19 148 TRP A CA 1
ATOM 1193 C C . TRP A 1 148 ? -14.170 76.452 19.225 1.00 27.12 148 TRP A C 1
ATOM 1194 O O . TRP A 1 148 ? -13.583 76.955 18.265 1.00 27.71 148 TRP A O 1
ATOM 1205 N N . GLU A 1 149 ? -15.263 75.708 19.096 1.00 26.41 149 GLU A N 1
ATOM 1206 C CA . GLU A 1 149 ? -15.839 75.458 17.777 1.00 27.62 149 GLU A CA 1
ATOM 1207 C C . GLU A 1 149 ? -17.323 75.865 17.701 1.00 33.45 149 GLU A C 1
ATOM 1208 O O . GLU A 1 149 ? -18.061 75.398 16.834 1.00 31.78 149 GLU A O 1
ATOM 1214 N N . ALA A 1 150 ? -17.733 76.758 18.599 1.00 28.55 150 ALA A N 1
ATOM 1215 C CA . ALA A 1 150 ? -19.121 77.199 18.684 1.00 35.88 150 ALA A CA 1
ATOM 1216 C C . ALA A 1 150 ? -19.647 77.903 17.439 1.00 33.35 150 ALA A C 1
ATOM 1217 O O . ALA A 1 150 ? -20.840 77.863 17.175 1.00 37.23 150 ALA A O 1
ATOM 1219 N N . GLU A 1 151 ? -18.769 78.574 16.698 1.00 32.90 151 GLU A N 1
ATOM 1220 C CA . GLU A 1 151 ? -19.137 79.244 15.445 1.00 35.61 151 GLU A CA 1
ATOM 1221 C C . GLU A 1 151 ? -18.167 78.697 14.394 1.00 34.03 151 GLU A C 1
ATOM 1222 O O . GLU A 1 151 ? -17.001 78.450 14.700 1.00 32.56 151 GLU A O 1
ATOM 1228 N N . PRO A 1 152 ? -18.630 78.519 13.144 1.00 35.96 152 PRO A N 1
ATOM 1229 C CA . PRO A 1 152 ? -17.844 78.009 12.016 1.00 39.91 152 PRO A CA 1
ATOM 1230 C C . PRO A 1 152 ? -16.525 78.740 11.800 1.00 34.84 152 PRO A C 1
ATOM 1231 O O . PRO A 1 152 ? -15.512 78.128 11.437 1.00 33.41 152 PRO A O 1
ATOM 1235 N N . VAL A 1 153 ? -16.522 80.050 11.994 1.00 30.86 153 VAL A N 1
ATOM 1236 C CA . VAL A 1 153 ? -15.263 80.773 11.780 1.00 34.87 153 VAL A CA 1
ATOM 1237 C C . VAL A 1 153 ? -14.130 80.454 12.753 1.00 31.01 153 VAL A C 1
ATOM 1238 O O . VAL A 1 153 ? -12.995 80.773 12.458 1.00 33.72 153 VAL A O 1
ATOM 1242 N N . TYR A 1 154 ? -14.427 79.855 13.900 1.00 29.14 154 TYR A N 1
ATOM 1243 C CA . TYR A 1 154 ? -13.352 79.604 14.859 1.00 28.91 154 TYR A CA 1
ATOM 1244 C C . TYR A 1 154 ? -12.285 78.653 14.321 1.00 28.00 154 TYR A C 1
ATOM 1245 O O . TYR A 1 154 ? -11.100 78.942 14.443 1.00 27.74 154 TYR A O 1
ATOM 1254 N N . VAL A 1 155 ? -12.681 77.524 13.727 1.00 23.39 155 VAL A N 1
ATOM 1255 C CA . VAL A 1 155 ? -11.644 76.638 13.216 1.00 23.80 155 VAL A CA 1
ATOM 1256 C C . VAL A 1 155 ? -10.971 77.233 12.005 1.00 29.58 155 VAL A C 1
ATOM 1257 O O . VAL A 1 155 ? -9.822 76.908 11.719 1.00 26.40 155 VAL A O 1
ATOM 1261 N N . GLN A 1 156 ? -11.667 78.116 11.279 1.00 28.75 156 GLN A N 1
ATOM 1262 C CA . GLN A 1 156 ? -11.031 78.732 10.116 1.00 24.63 156 GLN A CA 1
ATOM 1263 C C . GLN A 1 156 ? -9.934 79.683 10.583 1.00 23.99 156 GLN A C 1
ATOM 1264 O O . GLN A 1 156 ? -8.880 79.758 9.964 1.00 28.67 156 GLN A O 1
ATOM 1270 N N . ARG A 1 157 ? -10.205 80.433 11.653 1.00 27.72 157 ARG A N 1
ATOM 1271 C CA . ARG A 1 157 ? -9.211 81.361 12.207 1.00 29.26 157 ARG A CA 1
ATOM 1272 C C . ARG A 1 157 ? -7.977 80.593 12.732 1.00 29.09 157 ARG A C 1
ATOM 1273 O O . ARG A 1 157 ? -6.820 81.045 12.609 1.00 29.34 157 ARG A O 1
ATOM 1281 N N . ALA A 1 158 ? -8.236 79.447 13.346 1.00 25.63 158 ALA A N 1
ATOM 1282 C CA . ALA A 1 158 ? -7.154 78.623 13.913 1.00 23.64 158 ALA A CA 1
ATOM 1283 C C . ALA A 1 158 ? -6.308 78.094 12.788 1.00 26.99 158 ALA A C 1
ATOM 1284 O O . ALA A 1 158 ? -5.079 78.116 12.861 1.00 27.09 158 ALA A O 1
ATOM 1286 N N . LYS A 1 159 ? -6.959 77.618 11.722 1.00 22.72 159 LYS A N 1
ATOM 1287 C CA . LYS A 1 159 ? -6.191 77.127 10.604 1.00 22.77 159 LYS A CA 1
ATOM 1288 C C . LYS A 1 159 ? -5.381 78.260 9.964 1.00 29.59 159 LYS A C 1
ATOM 1289 O O . LYS A 1 159 ? -4.231 78.052 9.578 1.00 26.62 159 LYS A O 1
ATOM 1295 N N . ALA A 1 160 ? -5.976 79.448 9.842 1.00 28.46 160 ALA A N 1
ATOM 1296 C CA . ALA A 1 160 ? -5.286 80.590 9.225 1.00 30.21 160 ALA A CA 1
ATOM 1297 C C . ALA A 1 160 ? -4.101 81.061 10.090 1.00 29.78 160 ALA A C 1
ATOM 1298 O O . ALA A 1 160 ? -3.076 81.527 9.583 1.00 28.29 160 ALA A O 1
ATOM 1300 N N . TYR A 1 161 ? -4.249 80.945 11.398 1.00 28.52 161 TYR A N 1
ATOM 1301 C CA . TYR A 1 161 ? -3.148 81.315 12.265 1.00 28.98 161 TYR A CA 1
ATOM 1302 C C . TYR A 1 161 ? -1.924 80.422 11.998 1.00 27.99 161 TYR A C 1
ATOM 1303 O O . TYR A 1 161 ? -0.810 80.918 11.821 1.00 29.47 161 TYR A O 1
ATOM 1312 N N . LEU A 1 162 ? -2.119 79.110 11.973 1.00 23.94 162 LEU A N 1
ATOM 1313 C CA . LEU A 1 162 ? -0.991 78.222 11.723 1.00 28.59 162 LEU A CA 1
ATOM 1314 C C . LEU A 1 162 ? -0.437 78.245 10.297 1.00 33.18 162 LEU A C 1
ATOM 1315 O O . LEU A 1 162 ? 0.760 78.000 10.086 1.00 27.98 162 LEU A O 1
ATOM 1320 N N . GLU A 1 163 ? -1.304 78.504 9.318 1.00 30.50 163 GLU A N 1
ATOM 1321 C CA . GLU A 1 163 ? -0.877 78.455 7.919 1.00 37.10 163 GLU A CA 1
ATOM 1322 C C . GLU A 1 163 ? -0.534 79.783 7.276 1.00 32.16 163 GLU A C 1
ATOM 1323 O O . GLU A 1 163 ? 0.221 79.821 6.304 1.00 33.87 163 GLU A O 1
ATOM 1329 N N . GLU A 1 164 ? -1.107 80.859 7.789 1.00 33.62 164 GLU A N 1
ATOM 1330 C CA . GLU A 1 164 ? -0.846 82.153 7.202 1.00 36.80 164 GLU A CA 1
ATOM 1331 C C . GLU A 1 164 ? -0.159 83.137 8.145 1.00 32.98 164 GLU A C 1
ATOM 1332 O O . GLU A 1 164 ? 0.932 83.637 7.846 1.00 33.65 164 GLU A O 1
ATOM 1338 N N . GLU A 1 165 ? -0.782 83.392 9.288 1.00 30.78 165 GLU A N 1
ATOM 1339 C CA . GLU A 1 165 ? -0.244 84.383 10.225 1.00 34.05 165 GLU A CA 1
ATOM 1340 C C . GLU A 1 165 ? 1.084 84.069 10.877 1.00 37.74 165 GLU A C 1
ATOM 1341 O O . GLU A 1 165 ? 2.004 84.894 10.863 1.00 36.19 165 GLU A O 1
ATOM 1347 N N . CYS A 1 166 ? 1.176 82.888 11.471 1.00 32.71 166 CYS A N 1
ATOM 1348 C CA . CYS A 1 166 ? 2.407 82.503 12.143 1.00 30.57 166 CYS A CA 1
ATOM 1349 C C . CYS A 1 166 ? 3.580 82.497 11.149 1.00 30.05 166 CYS A C 1
ATOM 1350 O O . CYS A 1 166 ? 4.614 83.101 11.423 1.00 31.52 166 CYS A O 1
ATOM 1353 N N . PRO A 1 167 ? 3.440 81.835 9.985 1.00 31.34 167 PRO A N 1
ATOM 1354 C CA . PRO A 1 167 ? 4.603 81.903 9.094 1.00 34.45 167 PRO A CA 1
ATOM 1355 C C . PRO A 1 167 ? 4.903 83.331 8.602 1.00 36.93 167 PRO A C 1
ATOM 1356 O O . PRO A 1 167 ? 6.056 83.652 8.338 1.00 36.81 167 PRO A O 1
ATOM 1360 N N . ALA A 1 168 ? 3.886 84.192 8.497 1.00 35.98 168 ALA A N 1
ATOM 1361 C CA . ALA A 1 168 ? 4.123 85.570 8.052 1.00 36.10 168 ALA A CA 1
ATOM 1362 C C . ALA A 1 168 ? 4.918 86.305 9.140 1.00 38.67 168 ALA A C 1
ATOM 1363 O O . ALA A 1 168 ? 5.789 87.128 8.861 1.00 35.60 168 ALA A O 1
ATOM 1365 N N . THR A 1 169 ? 4.588 86.012 10.389 1.00 36.38 169 THR A N 1
ATOM 1366 C CA . THR A 1 169 ? 5.283 86.615 11.505 1.00 31.69 169 THR A CA 1
ATOM 1367 C C . THR A 1 169 ? 6.723 86.132 11.522 1.00 29.82 169 THR A C 1
ATOM 1368 O O . THR A 1 169 ? 7.641 86.931 11.744 1.00 35.85 169 THR A O 1
ATOM 1372 N N . LEU A 1 170 ? 6.945 84.837 11.294 1.00 29.49 170 LEU A N 1
ATOM 1373 C CA . LEU A 1 170 ? 8.309 84.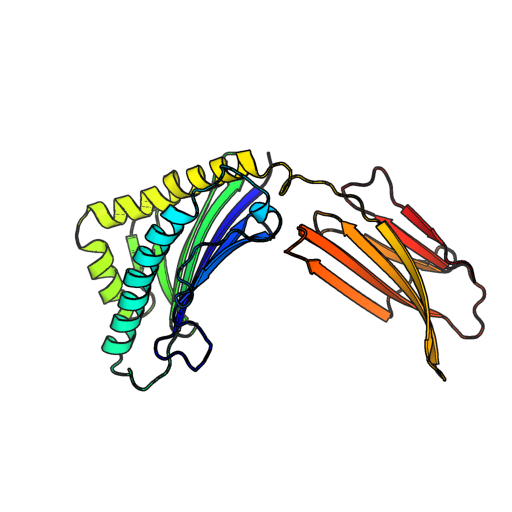310 11.279 1.00 30.79 170 LEU A CA 1
ATOM 1374 C C . LEU A 1 170 ? 9.134 84.979 10.159 1.00 41.14 170 LEU A C 1
ATOM 1375 O O . LEU A 1 170 ? 10.287 85.372 10.371 1.00 34.72 170 LEU A O 1
ATOM 1380 N N . ARG A 1 171 ? 8.545 85.096 8.970 1.00 37.73 171 ARG A N 1
ATOM 1381 C CA . ARG A 1 171 ? 9.240 85.709 7.840 1.00 36.84 171 ARG A CA 1
ATOM 1382 C C . ARG A 1 171 ? 9.617 87.143 8.170 1.00 34.68 171 ARG A C 1
ATOM 1383 O O . ARG A 1 171 ? 10.712 87.595 7.853 1.00 44.90 171 ARG A O 1
ATOM 1391 N N . LYS A 1 172 ? 8.704 87.862 8.807 1.00 32.34 172 LYS A N 1
ATOM 1392 C CA . LYS A 1 172 ? 8.981 89.228 9.175 1.00 33.14 172 LYS A CA 1
ATOM 1393 C C . LYS A 1 172 ? 10.155 89.292 10.155 1.00 47.35 172 LYS A C 1
ATOM 1394 O O . LYS A 1 172 ? 11.117 90.042 9.947 1.00 38.97 172 LYS A O 1
ATOM 1400 N N . TYR A 1 173 ? 10.078 88.502 11.224 1.00 36.76 173 TYR A N 1
ATOM 1401 C CA . TYR A 1 173 ? 11.136 88.472 12.223 1.00 38.43 173 TYR A CA 1
ATOM 1402 C C . TYR A 1 173 ? 12.461 88.097 11.580 1.00 40.28 173 TYR A C 1
ATOM 1403 O O . TYR A 1 173 ? 13.514 88.628 11.951 1.00 42.91 173 TYR A O 1
ATOM 1412 N N . LEU A 1 174 ? 12.424 87.193 10.608 1.00 35.75 174 LEU A N 1
ATOM 1413 C CA . LEU A 1 174 ? 13.659 86.793 9.950 1.00 42.79 174 LEU A CA 1
ATOM 1414 C C . LEU A 1 174 ? 14.299 87.971 9.207 1.00 47.55 174 LEU A C 1
ATOM 1415 O O . LEU A 1 174 ? 15.517 88.059 9.115 1.00 45.61 174 LEU A O 1
ATOM 1420 N N . LYS A 1 175 ? 13.479 88.879 8.692 1.00 44.59 175 LYS A N 1
ATOM 1421 C CA . LYS A 1 175 ? 14.005 90.033 7.977 1.00 54.37 175 LYS A CA 1
ATOM 1422 C C . LYS A 1 175 ? 14.845 90.923 8.885 1.00 53.16 175 LYS A C 1
ATOM 1423 O O . LYS A 1 175 ? 15.816 91.530 8.437 1.00 55.12 175 LYS A O 1
ATOM 1429 N N . TYR A 1 176 ? 14.461 91.005 10.155 1.00 45.09 176 TYR A N 1
ATOM 1430 C CA . TYR A 1 176 ? 15.175 91.826 11.124 1.00 42.69 176 TYR A CA 1
ATOM 1431 C C . TYR A 1 176 ? 16.136 91.022 11.980 1.00 43.24 176 TYR A C 1
ATOM 1432 O O . TYR A 1 176 ? 16.772 91.590 12.861 1.00 44.22 176 TYR A O 1
ATOM 1441 N N . SER A 1 177 ? 16.249 89.720 11.731 1.00 37.69 177 SER A N 1
ATOM 1442 C CA . SER A 1 177 ? 17.091 88.872 12.566 1.00 35.57 177 SER A CA 1
ATOM 1443 C C . SER A 1 177 ? 18.238 88.181 11.872 1.00 46.37 177 SER A C 1
ATOM 1444 O O . SER A 1 177 ? 18.845 87.273 12.444 1.00 46.28 177 SER A O 1
ATOM 1447 N N . LYS A 1 178 ? 18.541 88.603 10.647 1.00 45.34 178 LYS A N 1
ATOM 1448 C CA . LYS A 1 178 ? 19.638 88.019 9.892 1.00 50.42 178 LYS A CA 1
ATOM 1449 C C . LYS A 1 178 ? 20.952 88.066 10.663 1.00 46.44 178 LYS A C 1
ATOM 1450 O O . LYS A 1 178 ? 21.665 87.067 10.733 1.00 56.51 178 LYS A O 1
ATOM 1456 N N . ASN A 1 179 ? 21.276 89.220 11.243 1.00 46.49 179 ASN A N 1
ATOM 14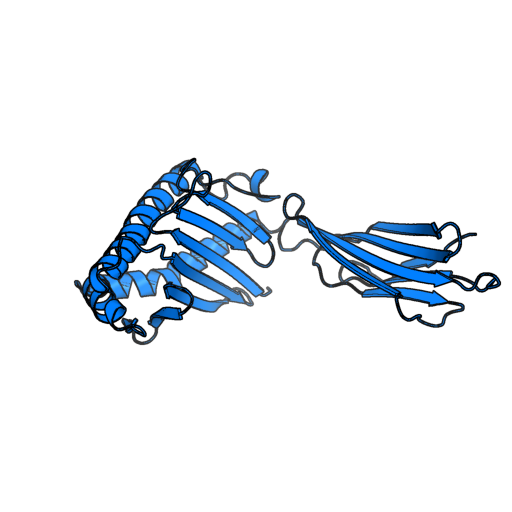57 C CA . ASN A 1 179 ? 22.525 89.358 11.991 1.00 53.02 179 ASN A CA 1
ATOM 1458 C C . ASN A 1 179 ? 22.496 88.620 13.316 1.00 55.29 179 ASN A C 1
ATOM 1459 O O . ASN A 1 179 ? 23.430 88.737 14.120 1.00 53.66 179 ASN A O 1
ATOM 1464 N N . ILE A 1 180 ? 21.417 87.883 13.561 1.00 48.72 180 ILE A N 1
ATOM 1465 C CA . ILE A 1 180 ? 21.314 87.127 14.801 1.00 40.04 180 ILE A CA 1
ATOM 1466 C C . ILE A 1 180 ? 21.279 85.628 14.525 1.00 39.13 180 ILE A C 1
ATOM 1467 O O . ILE A 1 180 ? 22.123 84.876 15.013 1.00 39.46 180 ILE A O 1
ATOM 1472 N N . LEU A 1 181 ? 20.337 85.187 13.699 1.00 36.33 181 LEU A N 1
ATOM 1473 C CA . LEU A 1 181 ? 20.201 83.755 13.432 1.00 33.40 181 LEU A CA 1
ATOM 1474 C C . LEU A 1 181 ? 21.163 83.186 12.418 1.00 39.89 181 LEU A C 1
ATOM 1475 O O . LEU A 1 181 ? 21.482 82.003 12.472 1.00 32.47 181 LEU A O 1
ATOM 1480 N N . ASP A 1 182 ? 21.648 84.026 11.503 1.00 39.15 182 ASP A N 1
ATOM 1481 C CA . ASP A 1 182 ? 22.549 83.541 10.478 1.00 41.47 182 ASP A CA 1
ATOM 1482 C C . ASP A 1 182 ? 24.027 83.781 10.755 1.00 45.85 182 ASP A C 1
ATOM 1483 O O . ASP A 1 182 ? 24.871 83.476 9.925 1.00 44.55 182 ASP A O 1
ATOM 1488 N N . ARG A 1 183 ? 24.348 84.300 11.931 1.00 42.38 183 ARG A N 1
ATOM 1489 C CA . ARG A 1 183 ? 25.740 84.529 12.257 1.00 42.94 183 ARG A CA 1
ATOM 1490 C C . ARG A 1 183 ? 26.556 83.254 12.188 1.00 42.23 183 ARG A C 1
ATOM 1491 O O . ARG A 1 183 ? 26.037 82.152 12.366 1.00 39.40 183 ARG A O 1
ATOM 1499 N N . GLN A 1 184 ? 27.844 83.434 11.914 1.00 41.00 184 GLN A N 1
ATOM 1500 C CA . GLN A 1 184 ? 28.858 82.381 11.921 1.00 41.08 184 GLN A CA 1
ATOM 1501 C C . GLN A 1 184 ? 29.948 83.107 12.703 1.00 43.61 184 GLN A C 1
ATOM 1502 O O . GLN A 1 184 ? 30.811 83.738 12.104 1.00 44.06 184 GLN A O 1
ATOM 1508 N N . ASP A 1 185 ? 29.863 83.063 14.033 1.00 36.41 185 ASP A N 1
ATOM 1509 C CA . ASP A 1 185 ? 30.809 83.744 14.922 1.00 34.93 185 ASP A CA 1
ATOM 1510 C C . ASP A 1 185 ? 31.877 82.761 15.339 1.00 42.56 185 ASP A C 1
ATOM 1511 O O . ASP A 1 185 ? 31.603 81.797 16.059 1.00 39.05 185 ASP A O 1
ATOM 1516 N N . PRO A 1 186 ? 33.120 83.002 14.921 1.00 35.26 186 PRO A N 1
ATOM 1517 C CA . PRO A 1 186 ? 34.198 82.085 15.276 1.00 36.50 186 PRO A CA 1
ATOM 1518 C C . PRO A 1 186 ? 34.513 82.084 16.762 1.00 35.65 186 PRO A C 1
ATOM 1519 O O . PRO A 1 186 ? 34.348 83.077 17.465 1.00 38.42 186 PRO A O 1
ATOM 1523 N N . PRO A 1 187 ? 34.968 80.942 17.264 1.00 38.51 187 PRO A N 1
ATOM 1524 C CA . PRO A 1 187 ? 35.292 80.838 18.684 1.00 37.19 187 PRO A CA 1
ATOM 1525 C C . PRO A 1 187 ? 36.648 81.402 19.090 1.00 39.11 187 PRO A C 1
ATOM 1526 O O . PRO A 1 187 ? 37.623 81.294 18.345 1.00 38.78 187 PRO A O 1
ATOM 1530 N N . SER A 1 188 ? 36.697 82.024 20.260 1.00 35.41 188 SER A N 1
ATOM 1531 C CA . SER A 1 188 ? 37.974 82.458 20.790 1.00 40.57 188 SER A CA 1
ATOM 1532 C C . SER A 1 188 ? 38.276 81.256 21.671 1.00 46.52 188 SER A C 1
ATOM 1533 O O . SER A 1 188 ? 37.349 80.596 22.165 1.00 39.68 188 SER A O 1
ATOM 1536 N N . VAL A 1 189 ? 39.549 80.941 21.853 1.00 41.08 189 VAL A N 1
ATOM 1537 C CA . VAL A 1 189 ? 39.901 79.814 22.688 1.00 44.48 189 VAL A CA 1
ATOM 1538 C C . VAL A 1 189 ? 40.909 80.247 23.745 1.00 51.59 189 VAL A C 1
ATOM 1539 O O . VAL A 1 189 ? 41.708 81.159 23.523 1.00 49.27 189 VAL A O 1
ATOM 1543 N N . VAL A 1 190 ? 40.854 79.609 24.906 1.00 47.02 190 VAL A N 1
ATOM 1544 C CA . VAL A 1 190 ? 41.810 79.884 25.971 1.00 46.85 190 VAL A CA 1
ATOM 1545 C C . VAL A 1 190 ? 42.123 78.559 26.649 1.00 54.61 190 VAL A C 1
ATOM 1546 O O . VAL A 1 190 ? 41.211 77.821 27.058 1.00 46.54 190 VAL A O 1
ATOM 1550 N N . VAL A 1 191 ? 43.412 78.243 26.730 1.00 53.48 191 VAL A N 1
ATOM 1551 C CA . VAL A 1 191 ? 43.873 77.018 27.367 1.00 52.02 191 VAL A CA 1
ATOM 1552 C C . VAL A 1 191 ? 44.424 77.399 28.718 1.00 53.39 191 VAL A C 1
ATOM 1553 O O . VAL A 1 191 ? 45.114 78.405 28.866 1.00 53.10 191 VAL A O 1
ATOM 1557 N N . THR A 1 192 ? 44.127 76.587 29.717 1.00 55.08 192 THR A N 1
ATOM 1558 C CA . THR A 1 192 ? 44.573 76.901 31.051 1.00 51.98 192 THR A CA 1
ATOM 1559 C C . THR A 1 192 ? 44.804 75.606 31.821 1.00 54.77 192 THR A C 1
ATOM 1560 O O . THR A 1 192 ? 44.306 74.552 31.439 1.00 56.73 192 THR A O 1
ATOM 1564 N N . SER A 1 193 ? 45.586 75.672 32.890 1.00 64.39 193 SER A N 1
ATOM 1565 C CA . SER A 1 193 ? 45.846 74.472 33.672 1.00 68.33 193 SER A CA 1
ATOM 1566 C C . SER A 1 193 ? 45.656 74.789 35.136 1.00 67.95 193 SER A C 1
ATOM 1567 O O . SER A 1 193 ? 45.767 75.948 35.557 1.00 65.29 193 SER A O 1
ATOM 1570 N N . HIS A 1 194 ? 45.347 73.756 35.907 1.00 68.05 194 HIS A N 1
ATOM 1571 C CA . HIS A 1 194 ? 45.139 73.928 37.329 1.00 73.21 194 HIS A CA 1
ATOM 1572 C C . HIS A 1 194 ? 45.684 72.722 38.072 1.00 71.97 194 HIS A C 1
ATOM 1573 O O . HIS A 1 194 ? 45.611 71.585 37.588 1.00 60.94 194 HIS A O 1
ATOM 1580 N N . GLN A 1 195 ? 46.240 72.985 39.249 1.00 80.02 195 GLN A N 1
ATOM 1581 C CA . GLN A 1 195 ? 46.818 71.937 40.077 1.00 90.71 195 GLN A CA 1
ATOM 1582 C C . GLN A 1 195 ? 46.096 71.854 41.412 1.00 93.45 195 GLN A C 1
ATOM 1583 O O . GLN A 1 195 ? 46.126 72.796 42.206 1.00 91.79 195 GLN A O 1
ATOM 1589 N N . ALA A 1 196 ? 45.437 70.727 41.651 1.00 98.25 196 ALA A N 1
ATOM 1590 C CA . ALA A 1 196 ? 44.730 70.526 42.907 1.00 103.00 196 ALA A CA 1
ATOM 1591 C C . ALA A 1 196 ? 45.763 70.078 43.940 1.00 104.41 196 ALA A C 1
ATOM 1592 O O . ALA A 1 196 ? 46.520 69.135 43.698 1.00 104.14 196 ALA A O 1
ATOM 1594 N N . PRO A 1 197 ? 45.820 70.759 45.098 1.00 104.76 197 PRO A N 1
ATOM 1595 C CA . PRO A 1 197 ? 46.794 70.370 46.123 1.00 105.02 197 PRO A CA 1
ATOM 1596 C C . PRO A 1 197 ? 46.674 68.887 46.467 1.00 104.68 197 PRO A C 1
ATOM 1597 O O . PRO A 1 197 ? 45.841 68.494 47.285 1.00 106.84 197 PRO A O 1
ATOM 1601 N N . GLY A 1 198 ? 47.506 68.071 45.825 1.00 101.98 198 GLY A N 1
ATOM 1602 C CA . GLY A 1 198 ? 47.473 66.641 46.059 1.00 99.38 198 GLY A CA 1
ATOM 1603 C C . GLY A 1 198 ? 47.091 65.860 44.815 1.00 100.08 198 GLY A C 1
ATOM 1604 O O . GLY A 1 198 ? 47.544 64.731 44.627 1.00 101.14 198 GLY A O 1
ATOM 1605 N N . GLU A 1 199 ? 46.264 66.459 43.959 1.00 99.23 199 GLU A N 1
ATOM 1606 C CA . GLU A 1 199 ? 45.814 65.805 42.727 1.00 96.26 199 GLU A CA 1
ATOM 1607 C C . GLU A 1 199 ? 46.690 66.160 41.525 1.00 92.85 199 GLU A C 1
ATOM 1608 O O . GLU A 1 199 ? 47.528 67.063 41.598 1.00 88.26 199 GLU A O 1
ATOM 1614 N N . LYS A 1 200 ? 46.483 65.447 40.419 1.00 88.67 200 LYS A N 1
ATOM 1615 C CA . LYS A 1 200 ? 47.240 65.689 39.195 1.00 85.24 200 LYS A CA 1
ATOM 1616 C C . LYS A 1 200 ? 46.946 67.090 38.674 1.00 86.40 200 LYS A C 1
ATOM 1617 O O . LYS A 1 200 ? 46.052 67.784 39.172 1.00 87.20 200 LYS A O 1
ATOM 1623 N N . LYS A 1 201 ? 47.702 67.497 37.660 1.00 82.95 201 LYS A N 1
ATOM 1624 C CA . LYS A 1 201 ? 47.499 68.798 37.039 1.00 78.56 201 LYS A CA 1
ATOM 1625 C C . LYS A 1 201 ? 46.459 68.575 35.943 1.00 74.74 201 LYS A C 1
ATOM 1626 O O . LYS A 1 201 ? 46.464 67.537 35.268 1.00 70.48 201 LYS A O 1
ATOM 1632 N N . LYS A 1 202 ? 45.558 69.534 35.768 1.00 67.80 202 LYS A N 1
ATOM 1633 C CA . LYS A 1 202 ? 44.543 69.391 34.735 1.00 66.15 202 LYS A CA 1
ATOM 1634 C C . LYS A 1 202 ? 44.549 70.554 33.753 1.00 62.29 202 LYS A C 1
ATOM 1635 O O . LYS A 1 202 ? 44.699 71.721 34.136 1.00 53.22 202 LYS A O 1
ATOM 1641 N N . LEU A 1 203 ? 44.411 70.211 32.477 1.00 58.89 203 LEU A N 1
ATOM 1642 C CA . LEU A 1 203 ? 44.420 71.195 31.406 1.00 59.85 203 LEU A CA 1
ATOM 1643 C C . LEU A 1 203 ? 43.017 71.428 30.892 1.00 56.38 203 LEU A C 1
ATOM 1644 O O . LEU A 1 203 ? 42.355 70.494 30.436 1.00 52.05 203 LEU A O 1
ATOM 1649 N N . LYS A 1 204 ? 42.587 72.684 30.957 1.00 55.40 204 LYS A N 1
ATOM 1650 C CA . LYS A 1 204 ? 41.264 73.084 30.497 1.00 52.89 204 LYS A CA 1
ATOM 1651 C C . LYS A 1 204 ? 41.330 73.902 29.215 1.00 53.99 204 LYS A C 1
ATOM 1652 O O . L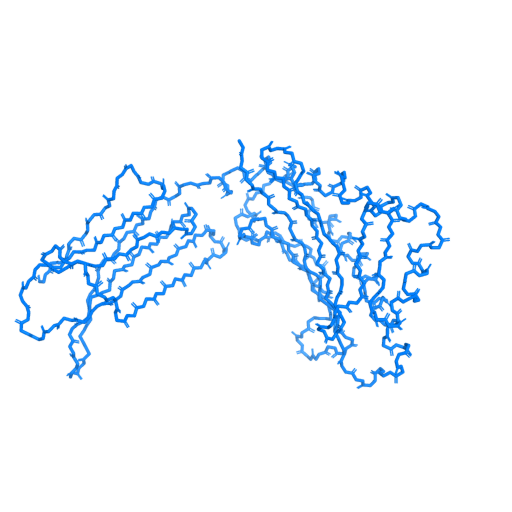YS A 1 204 ? 42.042 74.905 29.136 1.00 56.70 204 LYS A O 1
ATOM 1658 N N . CYS A 1 205 ? 40.593 73.456 28.210 1.00 49.21 205 CYS A N 1
ATOM 1659 C CA . CYS A 1 205 ? 40.513 74.168 26.954 1.00 50.09 205 CYS A CA 1
ATOM 1660 C C . CYS A 1 205 ? 39.108 74.732 26.819 1.00 49.72 205 CYS A C 1
ATOM 1661 O O . CYS A 1 205 ? 38.129 73.981 26.796 1.00 48.02 205 CYS A O 1
ATOM 1664 N N . LEU A 1 206 ? 39.016 76.047 26.698 1.00 42.14 206 LEU A N 1
ATOM 1665 C CA . LEU A 1 206 ? 37.741 76.732 26.589 1.00 33.04 206 LEU A CA 1
ATOM 1666 C C . LEU A 1 206 ? 37.533 77.501 25.283 1.00 46.37 206 LEU A C 1
ATOM 1667 O O . LEU A 1 206 ? 38.341 78.387 24.948 1.00 39.92 206 LEU A O 1
ATOM 1672 N N . ALA A 1 207 ? 36.476 77.147 24.544 1.00 35.84 207 ALA A N 1
ATOM 1673 C CA . ALA A 1 207 ? 36.093 77.861 23.309 1.00 33.44 207 ALA A CA 1
ATOM 1674 C C . ALA A 1 207 ? 34.882 78.700 23.727 1.00 41.83 207 ALA A C 1
ATOM 1675 O O . ALA A 1 207 ? 33.968 78.179 24.375 1.00 39.97 207 ALA A O 1
ATOM 1677 N N . TYR A 1 208 ? 34.872 79.987 23.390 1.00 34.70 208 TYR A N 1
ATOM 1678 C CA . TYR A 1 208 ? 33.768 80.866 23.777 1.00 31.36 208 TYR A CA 1
ATOM 1679 C C . TYR A 1 208 ? 33.408 81.917 22.740 1.00 31.94 208 TYR A C 1
ATOM 1680 O O . TYR A 1 208 ? 34.134 82.122 21.771 1.00 36.84 208 TYR A O 1
ATOM 1689 N N . ASP A 1 209 ? 32.269 82.566 22.960 1.00 34.40 209 ASP A N 1
ATOM 1690 C CA . ASP A 1 209 ? 31.764 83.624 22.086 1.00 42.07 209 ASP A CA 1
ATOM 1691 C C . ASP A 1 209 ? 31.425 83.153 20.672 1.00 45.41 209 ASP A C 1
ATOM 1692 O O . ASP A 1 209 ? 31.443 83.953 19.733 1.00 41.70 209 ASP A O 1
ATOM 1697 N N . PHE A 1 210 ? 31.096 81.874 20.506 1.00 36.76 210 PHE A N 1
ATOM 1698 C CA . PHE A 1 210 ? 30.779 81.388 19.169 1.00 28.65 210 PHE A CA 1
ATOM 1699 C C . PHE A 1 210 ? 29.292 81.070 18.912 1.00 36.62 210 PHE A C 1
ATOM 1700 O O . PHE A 1 210 ? 28.482 80.958 19.839 1.00 34.79 210 PHE A O 1
ATOM 1708 N N . TYR A 1 211 ? 28.953 80.950 17.635 1.00 32.53 211 TYR A N 1
ATOM 1709 C CA . TYR A 1 211 ? 27.591 80.660 17.198 1.00 30.74 211 TYR A CA 1
ATOM 1710 C C . TYR A 1 211 ? 27.683 80.232 15.756 1.00 32.81 211 TYR A C 1
ATOM 1711 O O . TYR A 1 211 ? 28.448 80.831 14.992 1.00 39.71 211 TYR A O 1
ATOM 1720 N N . PRO A 1 212 ? 26.910 79.201 15.345 1.00 35.01 212 PRO A N 1
ATOM 1721 C CA . PRO A 1 212 ? 25.945 78.382 16.117 1.00 30.94 212 PRO A CA 1
ATOM 1722 C C . PRO A 1 212 ? 26.626 77.478 17.145 1.00 37.59 212 PRO A C 1
ATOM 1723 O O . PRO A 1 212 ? 27.846 77.367 17.160 1.00 34.18 212 PRO A O 1
ATOM 1727 N N . GLY A 1 213 ? 25.827 76.785 17.964 1.00 37.80 213 GLY A N 1
ATOM 1728 C CA . GLY A 1 213 ? 26.379 75.942 19.016 1.00 31.46 213 GLY A CA 1
ATOM 1729 C C . GLY A 1 213 ? 27.162 74.686 18.661 1.00 34.90 213 GLY A C 1
ATOM 1730 O O . GLY A 1 213 ? 27.988 74.227 19.439 1.00 38.78 213 GLY A O 1
ATOM 1731 N N . LYS A 1 214 ? 26.905 74.120 17.493 1.00 38.55 214 LYS A N 1
ATOM 1732 C CA . LYS A 1 214 ? 27.592 72.907 17.070 1.00 39.78 214 LYS A CA 1
ATOM 1733 C C . LYS A 1 214 ? 29.107 73.124 17.014 1.00 43.85 214 LYS A C 1
ATOM 1734 O O . LYS A 1 214 ? 29.584 73.969 16.260 1.00 37.43 214 LYS A O 1
ATOM 1740 N N . ILE A 1 215 ? 29.867 72.358 17.790 1.00 40.50 215 ILE A N 1
ATOM 1741 C CA . ILE A 1 215 ? 31.321 72.525 17.794 1.00 44.35 215 ILE A CA 1
ATOM 1742 C C . ILE A 1 215 ? 32.077 71.257 18.192 1.00 51.47 215 ILE A C 1
ATOM 1743 O O . ILE A 1 215 ? 31.545 70.382 18.894 1.00 43.63 215 ILE A O 1
ATOM 1748 N N . ASP A 1 216 ? 33.319 71.159 17.735 1.00 45.42 216 ASP A N 1
ATOM 1749 C CA . ASP A 1 216 ? 34.170 70.017 18.062 1.00 39.39 216 ASP A CA 1
ATOM 1750 C C . ASP A 1 216 ? 35.416 70.527 18.786 1.00 46.79 216 ASP A C 1
ATOM 1751 O O . ASP A 1 216 ? 36.273 71.187 18.187 1.00 46.47 216 ASP A O 1
ATOM 1756 N N . VAL A 1 217 ? 35.499 70.246 20.081 1.00 39.72 217 VAL A N 1
ATOM 1757 C CA . VAL A 1 217 ? 36.630 70.653 20.904 1.00 46.83 217 VAL A CA 1
ATOM 1758 C C . VAL A 1 217 ? 37.267 69.406 21.513 1.00 55.97 217 VAL A C 1
ATOM 1759 O O . VAL A 1 217 ? 36.577 68.635 22.180 1.00 54.07 217 VAL A O 1
ATOM 1763 N N . HIS A 1 218 ? 38.564 69.201 21.302 1.00 51.82 218 HIS A N 1
ATOM 1764 C CA . HIS A 1 218 ? 39.238 68.039 21.896 1.00 56.11 218 HIS A CA 1
ATOM 1765 C C . HIS A 1 218 ? 40.734 68.228 22.100 1.00 58.34 218 HIS A C 1
ATOM 1766 O O . HIS A 1 218 ? 41.387 68.934 21.335 1.00 59.88 218 HIS A O 1
ATOM 1773 N N . TRP A 1 219 ? 41.267 67.603 23.148 1.00 59.10 219 TRP A N 1
ATOM 1774 C CA . TRP A 1 219 ? 42.693 67.674 23.452 1.00 58.35 219 TRP A CA 1
ATOM 1775 C C . TRP A 1 219 ? 43.430 66.537 22.758 1.00 61.21 219 TRP A C 1
ATOM 1776 O O . TRP A 1 219 ? 42.840 65.514 22.415 1.00 62.31 219 TRP A O 1
ATOM 1787 N N . THR A 1 220 ? 44.726 66.736 22.551 1.00 64.87 220 THR A N 1
ATOM 1788 C CA . THR A 1 220 ? 45.590 65.720 21.970 1.00 67.76 220 THR A CA 1
ATOM 1789 C C . THR A 1 220 ? 46.838 65.713 22.836 1.00 70.38 220 THR A C 1
ATOM 1790 O O . THR A 1 220 ? 47.229 66.739 23.410 1.00 67.97 220 THR A O 1
ATOM 1794 N N . ARG A 1 221 ? 47.438 64.539 22.953 1.00 76.14 221 ARG A N 1
ATOM 1795 C CA . ARG A 1 221 ? 48.645 64.358 23.739 1.00 78.61 221 ARG A CA 1
ATOM 1796 C C . ARG A 1 221 ? 49.585 63.636 22.786 1.00 79.11 221 ARG A C 1
ATOM 1797 O O . ARG A 1 221 ? 49.406 62.452 22.505 1.00 77.98 221 ARG A O 1
ATOM 1805 N N . ALA A 1 222 ? 50.561 64.376 22.265 1.00 79.70 222 ALA A N 1
ATOM 1806 C CA . ALA A 1 222 ? 51.518 63.835 21.307 1.00 79.97 222 ALA A CA 1
ATOM 1807 C C . ALA A 1 222 ? 50.767 63.447 20.036 1.00 78.47 222 ALA A C 1
ATOM 1808 O O . ALA A 1 222 ? 51.054 62.421 19.418 1.00 76.79 222 ALA A O 1
ATOM 1810 N N . GLY A 1 223 ? 49.797 64.277 19.657 1.00 76.89 223 GLY A N 1
ATOM 1811 C CA . GLY A 1 223 ? 49.019 64.013 18.460 1.00 77.39 223 GLY A CA 1
ATOM 1812 C C . GLY A 1 223 ? 47.933 62.972 18.655 1.00 81.78 223 GLY A C 1
ATOM 1813 O O . GLY A 1 223 ? 47.154 62.697 17.740 1.00 82.87 223 GLY A O 1
ATOM 1814 N N . GLU A 1 224 ? 47.877 62.385 19.845 1.00 82.06 224 GLU A N 1
ATOM 1815 C CA . GLU A 1 224 ? 46.871 61.372 20.138 1.00 84.99 224 GLU A CA 1
ATOM 1816 C C . GLU A 1 224 ? 45.663 61.991 20.832 1.00 80.72 224 GLU A C 1
ATOM 1817 O O . GLU A 1 224 ? 45.777 62.513 21.940 1.00 77.44 224 GLU A O 1
ATOM 1823 N N . VAL A 1 225 ? 44.510 61.941 20.172 1.00 74.64 225 VAL A N 1
ATOM 1824 C CA . VAL A 1 225 ? 43.291 62.489 20.752 1.00 75.43 225 VAL A CA 1
ATOM 1825 C C . VAL A 1 225 ? 43.055 61.825 22.099 1.00 71.91 225 VAL A C 1
ATOM 1826 O O . VAL A 1 225 ? 43.048 60.604 22.202 1.00 70.45 225 VAL A O 1
ATOM 1830 N N . GLN A 1 226 ? 42.867 62.637 23.130 1.00 71.35 226 GLN A N 1
ATOM 1831 C CA . GLN A 1 226 ? 42.645 62.132 24.475 1.00 73.50 226 GLN A CA 1
ATOM 1832 C C . GLN A 1 226 ? 41.170 62.018 24.824 1.00 77.98 226 GLN A C 1
ATOM 1833 O O . GLN A 1 226 ? 40.299 62.502 24.099 1.00 81.25 226 GLN A O 1
ATOM 1839 N N . GLU A 1 227 ? 40.906 61.364 25.948 1.00 78.00 227 GLU A N 1
ATOM 1840 C CA . GLU A 1 227 ? 39.552 61.174 26.442 1.00 71.90 227 GLU A CA 1
ATOM 1841 C C . GLU A 1 227 ? 39.353 62.228 27.515 1.00 64.44 227 GLU A C 1
ATOM 1842 O O . GLU A 1 227 ? 40.066 62.244 28.517 1.00 64.92 227 GLU A O 1
ATOM 1848 N N . PRO A 1 228 ? 38.404 63.150 27.311 1.00 59.40 228 PRO A N 1
ATOM 1849 C CA . PRO A 1 228 ? 38.207 64.171 28.345 1.00 57.46 228 PRO A CA 1
ATOM 1850 C C . PRO A 1 228 ? 37.770 63.604 29.694 1.00 57.88 228 PRO A C 1
ATOM 1851 O O . PRO A 1 228 ? 37.030 62.625 29.758 1.00 58.39 228 PRO A O 1
ATOM 18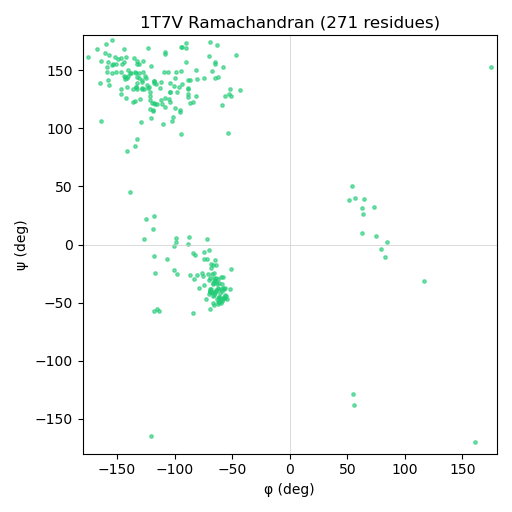55 N N . GLU A 1 229 ? 38.252 64.228 30.763 1.00 59.04 229 GLU A N 1
ATOM 1856 C CA . GLU A 1 229 ? 37.920 63.842 32.125 1.00 59.89 229 GLU A CA 1
ATOM 1857 C C . GLU A 1 229 ? 36.638 64.557 32.542 1.00 66.85 229 GLU A C 1
ATOM 1858 O O . GLU A 1 229 ? 35.894 64.088 33.404 1.00 68.85 229 GLU A O 1
ATOM 1864 N N . LEU A 1 230 ? 36.391 65.702 31.918 1.00 62.54 230 LEU A N 1
ATOM 1865 C CA . LEU A 1 230 ? 35.216 66.503 32.214 1.00 60.29 230 LEU A CA 1
ATOM 1866 C C . LEU A 1 230 ? 34.947 67.363 30.985 1.00 64.81 230 LEU A C 1
ATOM 1867 O O . LEU A 1 230 ? 35.872 67.915 30.386 1.00 63.94 230 LEU A O 1
ATOM 1872 N N . ARG A 1 231 ? 33.685 67.467 30.602 1.00 54.12 231 ARG A N 1
ATOM 1873 C CA . ARG A 1 231 ? 33.319 68.243 29.431 1.00 50.11 231 ARG A CA 1
ATOM 1874 C C . ARG A 1 231 ? 32.029 69.000 29.731 1.00 55.70 231 ARG A C 1
ATOM 1875 O O . ARG A 1 231 ? 31.205 68.530 30.530 1.00 47.19 231 ARG A O 1
ATOM 1883 N N . GLY A 1 232 ? 31.851 70.166 29.109 1.00 42.02 232 GLY A N 1
ATOM 1884 C CA . GLY A 1 232 ? 30.637 70.926 29.348 1.00 41.91 232 GLY A CA 1
ATOM 1885 C C . GLY A 1 232 ? 30.432 72.056 28.360 1.00 49.07 232 GLY A C 1
ATOM 1886 O O . GLY A 1 232 ? 31.339 72.400 27.600 1.00 43.22 232 GLY A O 1
ATOM 1887 N N . ASP A 1 233 ? 29.235 72.632 28.358 1.00 44.12 233 ASP A N 1
ATOM 1888 C CA . ASP A 1 233 ? 28.944 73.744 27.463 1.00 36.59 233 ASP A CA 1
ATOM 1889 C C . ASP A 1 233 ? 27.753 74.520 27.968 1.00 42.94 233 ASP A C 1
ATOM 1890 O O . ASP A 1 233 ? 27.110 74.110 28.942 1.00 40.28 233 ASP A O 1
ATOM 1895 N N . VAL A 1 234 ? 27.471 75.651 27.327 1.00 32.30 234 VAL A N 1
ATOM 1896 C CA . VAL A 1 234 ? 26.387 76.529 27.755 1.00 27.08 234 VAL A CA 1
ATOM 1897 C C . VAL A 1 234 ? 26.047 77.504 26.629 1.00 35.51 234 VAL A C 1
ATOM 1898 O O . VAL A 1 234 ? 26.861 77.722 25.720 1.00 35.13 234 VAL A O 1
ATOM 1902 N N . LEU A 1 235 ? 24.829 78.038 26.681 1.00 34.66 235 LEU A N 1
ATOM 1903 C CA . LEU A 1 235 ? 24.370 79.040 25.731 1.00 34.86 235 LEU A CA 1
ATOM 1904 C C . LEU A 1 235 ? 24.013 80.218 26.608 1.00 33.71 235 LEU A C 1
ATOM 1905 O O . LEU A 1 235 ? 23.304 80.063 27.598 1.00 33.75 235 LEU A O 1
ATOM 1910 N N . HIS A 1 236 ? 24.552 81.386 26.283 1.00 29.40 236 HIS A N 1
ATOM 1911 C CA . HIS A 1 236 ? 24.230 82.591 27.014 1.00 30.29 236 HIS A CA 1
ATOM 1912 C C . HIS A 1 236 ? 23.241 83.321 26.122 1.00 30.68 236 HIS A C 1
ATOM 1913 O O . HIS A 1 236 ? 23.623 83.888 25.091 1.00 31.78 236 HIS A O 1
ATOM 1920 N N . ASN A 1 237 ? 21.976 83.316 26.515 1.00 30.96 237 ASN A N 1
ATOM 1921 C CA . ASN A 1 237 ? 20.952 83.953 25.696 1.00 36.42 237 ASN A CA 1
ATOM 1922 C C . ASN A 1 237 ? 21.075 85.472 25.562 1.00 35.57 237 ASN A C 1
ATOM 1923 O O . ASN A 1 237 ? 20.659 86.039 24.551 1.00 34.69 237 ASN A O 1
ATOM 1928 N N . GLY A 1 238 ? 21.642 86.124 26.577 1.00 33.40 238 GLY A N 1
ATOM 1929 C CA . GLY A 1 238 ? 21.753 87.576 26.561 1.00 32.72 238 GLY A CA 1
ATOM 1930 C C . GLY A 1 238 ? 22.549 88.087 25.373 1.00 32.69 238 GLY A C 1
ATOM 1931 O O . GLY A 1 238 ? 22.189 89.060 24.729 1.00 37.16 238 GLY A O 1
ATOM 1932 N N . ASN A 1 239 ? 23.587 87.328 25.068 1.00 30.41 239 ASN A N 1
ATOM 1933 C CA . ASN A 1 239 ? 24.574 87.543 24.017 1.00 43.14 239 ASN A CA 1
ATOM 1934 C C . ASN A 1 239 ? 24.363 86.724 22.757 1.00 37.46 239 ASN A C 1
ATOM 1935 O O . ASN A 1 239 ? 24.937 87.009 21.700 1.00 33.25 239 ASN A O 1
ATOM 1940 N N . GLY A 1 240 ? 23.640 85.625 22.898 1.00 34.13 240 GLY A N 1
ATOM 1941 C CA . GLY A 1 240 ? 23.459 84.750 21.756 1.00 26.87 240 GLY A CA 1
ATOM 1942 C C . GLY A 1 240 ? 24.729 83.993 21.443 1.00 29.93 240 GLY A C 1
ATOM 1943 O O . GLY A 1 240 ? 24.997 83.695 20.295 1.00 30.71 240 GLY A O 1
ATOM 1944 N N . THR A 1 241 ? 25.534 83.664 22.452 1.00 26.08 241 THR A N 1
ATOM 1945 C CA . THR A 1 241 ? 26.752 82.932 22.167 1.00 28.86 241 THR A CA 1
ATOM 1946 C C . THR A 1 241 ? 26.896 81.682 23.010 1.00 27.65 241 THR A C 1
ATOM 1947 O O . THR A 1 241 ? 26.318 81.576 24.068 1.00 29.75 241 THR A O 1
ATOM 1951 N N . TYR A 1 242 ? 27.705 80.753 22.525 1.00 30.40 242 TYR A N 1
ATOM 1952 C CA . TYR A 1 242 ? 27.974 79.525 23.239 1.00 30.68 242 TYR A CA 1
ATOM 1953 C C . TYR A 1 242 ? 29.392 79.534 23.784 1.00 38.27 242 TYR A C 1
ATOM 1954 O O . TYR A 1 242 ? 30.221 80.364 23.399 1.00 32.98 242 TYR A O 1
ATOM 1963 N N . GLN A 1 243 ? 29.640 78.605 24.699 1.00 34.95 243 GLN A N 1
ATOM 1964 C CA . GLN A 1 243 ? 30.951 78.375 25.283 1.00 33.02 243 GLN A CA 1
ATOM 1965 C C . GLN A 1 243 ? 30.959 76.881 25.444 1.00 39.54 243 GLN A C 1
ATOM 1966 O O . GLN A 1 243 ? 29.904 76.267 25.710 1.00 37.58 243 GLN A O 1
ATOM 1972 N N . SER A 1 244 ? 32.129 76.283 25.251 1.00 35.92 244 SER A N 1
ATOM 1973 C CA . SER A 1 244 ? 32.267 74.843 25.347 1.00 35.14 244 SER A CA 1
ATOM 1974 C C . SER A 1 244 ? 33.658 74.556 25.910 1.00 47.22 244 SER A C 1
ATOM 1975 O O . SER A 1 244 ? 34.651 75.173 25.484 1.00 42.32 244 SER A O 1
ATOM 1978 N N . TRP A 1 245 ? 33.733 73.658 26.894 1.00 40.27 245 TRP A N 1
ATOM 1979 C CA . TRP A 1 245 ? 35.019 73.326 27.505 1.00 32.13 245 TRP A CA 1
ATOM 1980 C C . TRP A 1 245 ? 35.281 71.836 27.650 1.00 48.58 245 TRP A C 1
ATOM 1981 O O . TRP A 1 245 ? 34.354 71.005 27.639 1.00 41.96 245 TRP A O 1
ATOM 1992 N N . VAL A 1 246 ? 36.564 71.504 27.754 1.00 44.89 246 VAL A N 1
ATOM 1993 C CA . VAL A 1 246 ? 37.008 70.122 27.899 1.00 52.08 246 VAL A CA 1
ATOM 1994 C C . VAL A 1 246 ? 38.208 70.096 28.838 1.00 55.53 246 VAL A C 1
ATOM 1995 O O . VAL A 1 246 ? 39.050 70.996 28.807 1.00 51.20 246 VAL A O 1
ATOM 1999 N N . VAL A 1 247 ? 38.288 69.068 29.675 1.00 49.91 247 VAL A N 1
ATOM 2000 C CA . VAL A 1 247 ? 39.379 68.979 30.627 1.00 53.44 247 VAL A CA 1
ATOM 2001 C C . VAL A 1 247 ? 40.062 67.623 30.626 1.00 54.84 247 VAL A C 1
ATOM 2002 O O . VAL A 1 247 ? 39.421 66.588 30.435 1.00 53.74 247 VAL A O 1
ATOM 2006 N N . VAL A 1 248 ? 41.378 67.647 30.807 1.00 55.61 248 VAL A N 1
ATOM 2007 C CA . VAL A 1 248 ? 42.173 66.428 30.877 1.00 54.85 248 VAL A CA 1
ATOM 2008 C C . VAL A 1 248 ? 43.118 66.516 32.056 1.00 56.64 248 VAL A C 1
ATOM 2009 O O . VAL A 1 248 ? 43.573 67.601 32.441 1.00 51.91 248 VAL A O 1
ATOM 2013 N N . ALA A 1 249 ? 43.383 65.359 32.648 1.00 66.34 249 ALA A N 1
ATOM 2014 C CA . ALA A 1 249 ? 44.286 65.273 33.779 1.00 68.09 249 ALA A CA 1
ATOM 2015 C C . ALA A 1 249 ? 45.614 64.780 33.203 1.00 66.04 249 ALA A C 1
ATOM 2016 O O . ALA A 1 249 ? 45.644 63.872 32.362 1.00 57.02 249 ALA A O 1
ATOM 2018 N N . VAL A 1 250 ? 46.706 65.392 33.640 1.00 64.67 250 VAL A N 1
ATOM 2019 C CA . VAL A 1 250 ? 48.017 65.008 33.136 1.00 75.35 250 VAL A CA 1
ATOM 2020 C C . VAL A 1 250 ? 48.909 64.332 34.184 1.00 74.61 250 VAL A C 1
ATOM 2021 O O . VAL A 1 250 ? 49.156 64.884 35.264 1.00 73.13 250 VAL A O 1
ATOM 2025 N N . PRO A 1 251 ? 49.390 63.115 33.874 1.00 76.73 251 PRO A N 1
ATOM 2026 C CA . PRO A 1 251 ? 50.263 62.335 34.760 1.00 81.74 251 PRO A CA 1
ATOM 2027 C C . PRO A 1 251 ? 51.336 63.236 35.368 1.00 86.45 251 PRO A C 1
ATOM 2028 O O . PRO A 1 251 ? 51.980 64.012 34.658 1.00 87.00 251 PRO A O 1
ATOM 2032 N N . PRO A 1 252 ? 51.550 63.135 36.691 1.00 91.87 252 PRO A N 1
ATOM 2033 C CA . PRO A 1 252 ? 52.551 63.960 37.379 1.00 93.12 252 PRO A CA 1
ATOM 2034 C C . PRO A 1 252 ? 53.946 63.958 36.753 1.00 94.16 252 PRO A C 1
ATOM 2035 O O . PRO A 1 252 ? 54.734 64.877 36.982 1.00 93.36 252 PRO A O 1
ATOM 2039 N N . GLN A 1 253 ? 54.247 62.938 35.955 1.00 95.05 253 GLN A N 1
ATOM 2040 C CA . GLN A 1 253 ? 55.555 62.854 35.320 1.00 98.05 253 GLN A CA 1
ATOM 2041 C C . GLN A 1 253 ? 55.457 62.902 33.800 1.00 97.97 253 GLN A C 1
ATOM 2042 O O . GLN A 1 253 ? 56.348 62.419 33.101 1.00 97.29 253 GLN A O 1
ATOM 2048 N N . ASP A 1 254 ? 54.380 63.485 33.282 1.00 96.86 254 ASP A N 1
ATOM 2049 C CA . ASP A 1 254 ? 54.218 63.565 31.835 1.00 95.43 254 ASP A CA 1
ATOM 2050 C C . ASP A 1 254 ? 54.867 64.824 31.276 1.00 91.34 254 ASP A C 1
ATOM 2051 O O . ASP A 1 254 ? 54.688 65.918 31.811 1.00 87.80 254 ASP A O 1
ATOM 2056 N N . THR A 1 255 ? 55.615 64.651 30.190 1.00 89.54 255 THR A N 1
ATOM 2057 C CA . THR A 1 255 ? 56.313 65.751 29.534 1.00 90.43 255 THR A CA 1
ATOM 2058 C C . THR A 1 255 ? 55.805 65.940 28.109 1.00 86.97 255 THR A C 1
ATOM 2059 O O . THR A 1 255 ? 56.139 66.925 27.451 1.00 86.24 255 THR A O 1
ATOM 2063 N N . ALA A 1 256 ? 55.000 64.991 27.640 1.00 84.55 256 ALA A N 1
ATOM 2064 C CA . ALA A 1 256 ? 54.443 65.035 26.289 1.00 81.91 256 ALA A CA 1
ATOM 2065 C C . ALA A 1 256 ? 53.852 66.401 25.920 1.00 79.92 256 ALA A C 1
ATOM 2066 O O . ALA A 1 256 ? 53.595 67.243 26.786 1.00 69.83 256 ALA A O 1
ATOM 2068 N N . PRO A 1 257 ? 53.639 66.637 24.616 1.00 78.86 257 PRO A N 1
ATOM 2069 C CA . PRO A 1 257 ? 53.080 67.901 24.126 1.00 76.96 257 PRO A CA 1
ATOM 2070 C C . PRO A 1 257 ? 51.547 67.924 24.122 1.00 76.02 257 PRO A C 1
ATOM 2071 O O . PRO A 1 257 ? 50.909 67.082 23.484 1.00 74.39 257 PRO A O 1
ATOM 2075 N N . TYR A 1 258 ? 50.959 68.888 24.829 1.00 75.08 258 TYR A N 1
ATOM 2076 C CA . TYR A 1 258 ? 49.502 69.005 24.869 1.00 74.66 258 TYR A CA 1
ATOM 2077 C C . TYR A 1 258 ? 48.997 70.138 23.995 1.00 70.71 258 TYR A C 1
ATOM 2078 O O . TYR A 1 258 ? 49.503 71.263 24.058 1.00 68.67 258 TYR A O 1
ATOM 2087 N N . SER A 1 259 ? 47.994 69.833 23.179 1.00 66.24 259 SER A N 1
ATOM 2088 C CA . SER A 1 259 ? 47.407 70.820 22.290 1.00 67.78 259 SER A CA 1
ATOM 2089 C C . SER A 1 259 ? 45.889 70.703 22.170 1.00 64.80 259 SER A C 1
ATOM 2090 O O . SER A 1 259 ? 45.344 69.609 22.035 1.00 55.40 259 SER A O 1
ATOM 2093 N N . CYS A 1 260 ? 45.206 71.841 22.223 1.00 61.45 260 CYS A N 1
ATOM 2094 C CA . CYS A 1 260 ? 43.763 71.830 22.082 1.00 57.59 260 CYS A CA 1
ATOM 2095 C C . CYS A 1 260 ? 43.343 72.059 20.638 1.00 54.67 260 CYS A C 1
ATOM 2096 O O . CYS A 1 260 ? 43.902 72.911 19.939 1.00 52.80 260 CYS A O 1
ATOM 2099 N N . HIS A 1 261 ? 42.347 71.299 20.203 1.00 45.51 261 HIS A N 1
ATOM 2100 C CA . HIS A 1 261 ? 41.837 71.399 18.850 1.00 44.29 261 HIS A CA 1
ATOM 2101 C C . HIS A 1 261 ? 40.385 71.865 18.818 1.00 51.96 261 HIS A C 1
ATOM 2102 O O . HIS A 1 261 ? 39.549 71.419 19.620 1.00 43.88 261 HIS A O 1
ATOM 2109 N N . VAL A 1 262 ? 40.095 72.765 17.881 1.00 43.86 262 VAL A N 1
ATOM 2110 C CA . VAL A 1 262 ? 38.757 73.316 17.728 1.00 36.51 262 VAL A CA 1
ATOM 2111 C C . VAL A 1 262 ? 38.332 73.391 16.276 1.00 44.12 262 VAL A C 1
ATOM 2112 O O . VAL A 1 262 ? 39.018 73.995 15.440 1.00 44.02 262 VAL A O 1
ATOM 2116 N N . GLN A 1 263 ? 37.212 72.754 15.961 1.00 40.64 263 GLN A N 1
ATOM 2117 C CA . GLN A 1 263 ? 36.668 72.817 14.610 1.00 37.14 263 GLN A CA 1
ATOM 2118 C C . GLN A 1 263 ? 35.266 73.370 14.756 1.00 44.82 263 GLN A C 1
ATOM 2119 O O . GLN A 1 263 ? 34.513 72.980 15.669 1.00 42.69 263 GLN A O 1
ATOM 2125 N N . HIS A 1 264 ? 34.919 74.303 13.878 1.00 39.12 264 HIS A N 1
ATOM 2126 C CA . HIS A 1 264 ? 33.613 74.934 13.922 1.00 39.79 264 HIS A CA 1
ATOM 2127 C C . HIS A 1 264 ? 33.224 75.349 12.529 1.00 44.52 264 HIS A C 1
ATOM 2128 O O . HIS A 1 264 ? 34.086 75.587 11.682 1.00 45.86 264 HIS A O 1
ATOM 2135 N N . SER A 1 265 ? 31.922 75.458 12.304 1.00 42.76 265 SER A N 1
ATOM 2136 C CA . SER A 1 265 ? 31.386 75.833 11.010 1.00 43.46 265 SER A CA 1
ATOM 2137 C C . SER A 1 265 ? 31.880 77.185 10.479 1.00 45.07 265 SER A C 1
ATOM 2138 O O . SER A 1 265 ? 31.947 77.389 9.272 1.00 49.15 265 SER A O 1
ATOM 2141 N N . SER A 1 266 ? 32.229 78.102 11.375 1.00 45.58 266 SER A N 1
ATOM 2142 C CA . SER A 1 266 ? 32.692 79.436 10.977 1.00 44.05 266 SER A CA 1
ATOM 2143 C C . SER A 1 266 ? 34.179 79.507 10.634 1.00 48.29 266 SER A C 1
ATOM 2144 O O . SER A 1 266 ? 34.650 80.549 10.181 1.00 49.36 266 SER A O 1
ATOM 2147 N N . LEU A 1 267 ? 34.913 78.422 10.873 1.00 43.81 267 LEU A N 1
ATOM 2148 C CA . LEU A 1 267 ? 36.352 78.381 10.623 1.00 45.61 267 LEU A CA 1
ATOM 2149 C C . LEU A 1 267 ? 36.721 77.770 9.277 1.00 54.63 267 LEU A C 1
ATOM 2150 O O . LEU A 1 267 ? 36.189 76.734 8.900 1.00 54.89 267 LEU A O 1
ATOM 2155 N N . ALA A 1 268 ? 37.647 78.400 8.560 1.00 52.20 268 ALA A N 1
ATOM 2156 C CA . ALA A 1 268 ? 38.063 77.887 7.255 1.00 55.64 268 ALA A CA 1
ATOM 2157 C C . ALA A 1 268 ? 38.755 76.536 7.418 1.00 54.30 268 ALA A C 1
ATOM 2158 O O . ALA A 1 268 ? 38.719 75.694 6.530 1.00 53.28 268 ALA A O 1
ATOM 2160 N N . GLN A 1 269 ? 39.404 76.352 8.560 1.00 51.63 269 GLN A N 1
ATOM 2161 C CA . GLN A 1 269 ? 40.091 75.111 8.881 1.00 51.53 269 GLN A CA 1
ATOM 2162 C C . GLN A 1 269 ? 40.176 75.102 10.391 1.00 48.39 269 GLN A C 1
ATOM 2163 O O . GLN A 1 269 ? 40.004 76.137 11.025 1.00 43.72 269 GLN A O 1
ATOM 2169 N N . PRO A 1 270 ? 40.449 73.941 10.991 1.00 50.14 270 PRO A N 1
ATOM 2170 C CA . PRO A 1 270 ? 40.542 73.865 12.451 1.00 53.92 270 PRO A CA 1
ATOM 2171 C C . PRO A 1 270 ? 41.687 74.650 13.073 1.00 55.81 270 PRO A C 1
ATOM 2172 O O . PRO A 1 270 ? 42.683 74.948 12.419 1.00 57.27 270 PRO A O 1
ATOM 2176 N N . LEU A 1 271 ? 41.518 74.990 14.346 1.00 50.64 271 LEU A N 1
ATOM 2177 C CA . LEU A 1 271 ? 42.511 75.727 15.104 1.00 48.62 271 LEU A CA 1
ATOM 2178 C C . LEU A 1 271 ? 43.206 74.796 16.084 1.00 52.45 271 LEU A C 1
ATOM 2179 O O . LEU A 1 271 ? 42.612 73.836 16.579 1.00 53.83 271 LEU A O 1
ATOM 2184 N N . VAL A 1 272 ? 44.472 75.076 16.356 1.00 43.76 272 VAL A N 1
ATOM 2185 C CA . VAL A 1 272 ? 45.226 74.291 17.309 1.00 42.75 272 VAL A CA 1
ATOM 2186 C C . VAL A 1 272 ? 45.817 75.291 18.271 1.00 45.40 272 VAL A C 1
ATOM 2187 O O . VAL A 1 272 ? 46.356 76.323 17.853 1.00 49.08 272 VAL A O 1
ATOM 2191 N N . VAL A 1 273 ? 45.714 75.000 19.561 1.00 42.07 273 VAL A N 1
ATOM 2192 C CA . VAL A 1 273 ? 46.248 75.885 20.584 1.00 49.49 273 VAL A CA 1
ATOM 2193 C C . VAL A 1 273 ? 47.046 75.083 21.594 1.00 59.41 273 VAL A C 1
ATOM 2194 O O . VAL A 1 273 ? 46.498 74.601 22.589 1.00 62.25 273 VAL A O 1
ATOM 2198 N N . PRO A 1 274 ? 48.359 74.931 21.356 1.00 64.14 274 PRO A N 1
ATOM 2199 C CA . PRO A 1 274 ? 49.195 74.167 22.286 1.00 65.40 274 PRO A CA 1
ATOM 2200 C C . PRO A 1 274 ? 49.297 74.809 23.660 1.00 63.93 274 PRO A C 1
ATOM 2201 O O . PRO A 1 274 ? 49.108 76.017 23.811 1.00 63.62 274 PRO A O 1
ATOM 2205 N N . TRP A 1 275 ? 49.576 73.985 24.661 1.00 67.10 275 TRP A N 1
ATOM 2206 C CA . TRP A 1 275 ? 49.731 74.466 26.026 1.00 75.01 275 TRP A CA 1
ATOM 2207 C C . TRP A 1 275 ? 51.221 74.476 26.377 1.00 82.11 275 TRP A C 1
ATOM 2208 O O . TRP A 1 275 ? 51.904 73.452 26.257 1.00 79.03 275 TRP A O 1
ATOM 2219 N N . GLU A 1 276 ? 51.712 75.635 26.810 1.00 86.67 276 GLU A N 1
ATOM 2220 C CA . GLU A 1 276 ? 53.117 75.795 27.168 1.00 94.55 276 GLU A CA 1
ATOM 2221 C C . GLU A 1 276 ? 53.335 75.764 28.673 1.00 98.23 276 GLU A C 1
ATOM 2222 O O . GLU A 1 276 ? 52.953 76.692 29.389 1.00 97.34 276 GLU A O 1
ATOM 2228 N N . ALA A 1 277 ? 53.959 74.688 29.143 1.00 102.68 277 ALA A N 1
ATOM 2229 C CA . ALA A 1 277 ? 54.249 74.515 30.561 1.00 106.14 277 ALA A CA 1
ATOM 2230 C C . ALA A 1 277 ? 55.337 75.495 31.013 1.00 108.68 277 ALA A C 1
ATOM 2231 O O . ALA A 1 277 ? 55.739 76.352 30.193 1.00 108.85 277 ALA A O 1
#